Protein AF-A0A3R7AGD6-F1 (afdb_monomer_lite)

pLDDT: mean 76.27, std 18.36, range [34.38, 97.88]

Structure (mmCIF, N/CA/C/O backbone):
data_AF-A0A3R7AGD6-F1
#
_entry.id   AF-A0A3R7AGD6-F1
#
loop_
_atom_site.group_PDB
_atom_site.id
_atom_site.type_symbol
_atom_site.label_atom_id
_atom_site.label_alt_id
_atom_site.label_comp_id
_atom_site.label_asym_id
_atom_site.label_entity_id
_atom_site.label_seq_id
_atom_site.pdbx_PDB_ins_code
_atom_site.Cartn_x
_atom_site.Cartn_y
_atom_site.Cartn_z
_atom_site.occupancy
_atom_site.B_iso_or_equiv
_atom_site.auth_seq_id
_atom_site.auth_comp_id
_atom_site.auth_asym_id
_atom_site.auth_atom_id
_atom_site.pdbx_PDB_model_num
ATOM 1 N N . MET A 1 1 ? -27.631 20.245 -21.322 1.00 39.00 1 MET A N 1
ATOM 2 C CA . MET A 1 1 ? -28.696 21.032 -20.659 1.00 39.00 1 MET A CA 1
ATOM 3 C C . MET A 1 1 ? -28.268 21.293 -19.223 1.00 39.00 1 MET A C 1
ATOM 5 O O . MET A 1 1 ? -28.260 20.367 -18.427 1.00 39.00 1 MET A O 1
ATOM 9 N N . ILE A 1 2 ? -27.830 22.514 -18.915 1.00 34.38 2 ILE A N 1
ATOM 10 C CA . ILE A 1 2 ? -27.344 22.908 -17.585 1.00 34.38 2 ILE A CA 1
ATOM 11 C C . ILE A 1 2 ? -28.522 23.554 -16.848 1.00 34.38 2 ILE A C 1
ATOM 13 O O . ILE A 1 2 ? -29.044 24.573 -17.298 1.00 34.38 2 ILE A O 1
ATOM 17 N N . ARG A 1 3 ? -28.986 22.953 -15.745 1.00 37.25 3 ARG A N 1
ATOM 18 C CA . ARG A 1 3 ? -30.022 23.549 -14.886 1.00 37.25 3 ARG A CA 1
ATOM 19 C C . ARG A 1 3 ? -29.372 24.634 -14.024 1.00 37.25 3 ARG A C 1
ATOM 21 O O . ARG A 1 3 ? -28.765 24.340 -13.000 1.00 37.25 3 ARG A O 1
ATOM 28 N N . ALA A 1 4 ? -29.492 25.889 -14.446 1.00 41.88 4 ALA A N 1
ATOM 29 C CA . ALA A 1 4 ? -29.148 27.039 -13.619 1.00 41.88 4 ALA A CA 1
ATOM 30 C C . ALA A 1 4 ? -30.200 27.198 -12.508 1.00 41.88 4 ALA A C 1
ATOM 32 O O . ALA A 1 4 ? -31.362 27.500 -12.780 1.00 41.88 4 ALA A O 1
ATOM 33 N N . VAL A 1 5 ? -29.808 26.986 -11.251 1.00 48.03 5 VAL A N 1
ATOM 34 C CA . VAL A 1 5 ? -30.658 27.288 -10.091 1.00 48.03 5 VAL A CA 1
ATOM 35 C C . VAL A 1 5 ? -30.519 28.779 -9.786 1.00 48.03 5 VAL A C 1
ATOM 37 O O . VAL A 1 5 ? -29.608 29.207 -9.079 1.00 48.03 5 VAL A O 1
ATOM 40 N N . ALA A 1 6 ? -31.410 29.587 -10.359 1.00 44.53 6 ALA A N 1
ATOM 41 C CA . ALA A 1 6 ? -31.518 31.004 -10.038 1.00 44.53 6 ALA A CA 1
ATOM 42 C C . ALA A 1 6 ? -32.030 31.165 -8.596 1.00 44.53 6 ALA A C 1
ATOM 44 O O . ALA A 1 6 ? -33.186 30.867 -8.2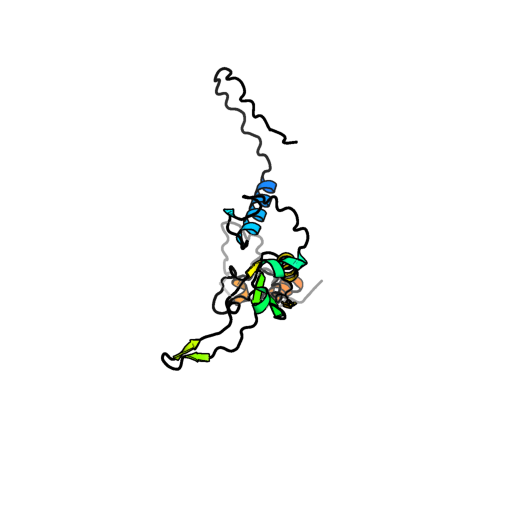99 1.00 44.53 6 ALA A O 1
ATOM 45 N N . ARG A 1 7 ? -31.177 31.641 -7.683 1.00 43.91 7 ARG A N 1
ATOM 46 C CA . ARG A 1 7 ? -31.610 32.064 -6.345 1.00 43.91 7 ARG A CA 1
ATOM 47 C C . ARG A 1 7 ? -32.158 33.486 -6.444 1.00 43.91 7 ARG A C 1
ATOM 49 O O . ARG A 1 7 ? -31.397 34.448 -6.462 1.00 43.91 7 ARG A O 1
ATOM 56 N N . THR A 1 8 ? -33.476 33.633 -6.521 1.00 46.88 8 THR A N 1
ATOM 57 C CA . THR A 1 8 ? -34.129 34.942 -6.395 1.00 46.88 8 THR A CA 1
ATOM 58 C C . THR A 1 8 ? -34.002 35.434 -4.954 1.00 46.88 8 THR A C 1
ATOM 60 O O . THR A 1 8 ? -34.405 34.737 -4.023 1.00 46.88 8 THR A O 1
ATOM 63 N N . ARG A 1 9 ? -33.453 36.636 -4.752 1.00 41.91 9 ARG A N 1
ATOM 64 C CA . ARG A 1 9 ? -33.423 37.298 -3.440 1.00 41.91 9 ARG A CA 1
ATOM 65 C C . ARG A 1 9 ? -34.813 37.905 -3.178 1.00 41.91 9 ARG A C 1
ATOM 67 O O . ARG A 1 9 ? -35.241 38.722 -3.992 1.00 41.91 9 ARG A O 1
ATOM 74 N N . PRO A 1 10 ? -35.542 37.521 -2.115 1.00 46.69 10 PRO A N 1
ATOM 75 C CA . PRO A 1 10 ? -36.883 38.050 -1.885 1.00 46.69 10 PRO A CA 1
ATOM 76 C C . PRO A 1 10 ? -36.830 39.539 -1.508 1.00 46.69 10 PRO A C 1
ATOM 78 O O . PRO A 1 10 ? -35.882 40.001 -0.868 1.00 46.69 10 PRO A O 1
ATOM 81 N N . SER A 1 11 ? -37.847 40.292 -1.940 1.00 45.00 11 SER A N 1
ATOM 82 C CA . SER A 1 11 ? -37.980 41.737 -1.731 1.00 45.00 11 SER A CA 1
ATOM 83 C C . SER A 1 11 ? -38.006 42.086 -0.243 1.00 45.00 11 SER A C 1
ATOM 85 O O . SER A 1 11 ? -38.764 41.489 0.523 1.00 45.00 11 SER A O 1
ATOM 87 N N . THR A 1 12 ? -37.220 43.083 0.162 1.00 44.97 12 THR A N 1
ATOM 88 C CA . THR A 1 12 ? -37.134 43.576 1.542 1.00 44.97 12 THR A CA 1
ATOM 89 C C . THR A 1 12 ? -38.436 44.258 1.971 1.00 44.97 12 THR A C 1
ATOM 91 O O . THR A 1 12 ? -38.599 45.469 1.827 1.00 44.97 12 THR A O 1
ATOM 94 N N . GLY A 1 13 ? -39.370 43.465 2.499 1.00 47.25 13 GLY A N 1
ATOM 95 C CA . GLY A 1 13 ? -40.480 43.937 3.325 1.00 47.25 13 GLY A CA 1
ATOM 96 C C . GLY A 1 13 ? -39.981 44.409 4.695 1.00 47.25 13 GLY A C 1
ATOM 97 O O . GLY A 1 13 ? -38.924 43.983 5.159 1.00 47.25 13 GLY A O 1
ATOM 98 N N . LYS A 1 14 ? -40.725 45.335 5.311 1.00 44.31 14 LYS A N 1
ATOM 99 C CA . LYS A 1 14 ? -40.384 46.050 6.554 1.00 44.31 14 LYS A CA 1
ATOM 100 C C . LYS A 1 14 ? -39.800 45.126 7.632 1.00 44.31 14 LYS A C 1
ATOM 102 O O . LYS A 1 14 ? -40.360 44.078 7.938 1.00 44.31 14 LYS A O 1
ATOM 107 N N . LEU A 1 15 ? -38.695 45.573 8.230 1.00 45.53 15 LEU A N 1
ATOM 108 C CA . LEU A 1 15 ? -37.936 44.887 9.273 1.00 45.53 15 LEU A CA 1
ATOM 109 C C . LEU A 1 15 ? -38.713 44.866 10.605 1.00 45.53 15 LEU A C 1
ATOM 111 O O . LEU A 1 15 ? -38.369 45.562 11.556 1.00 45.53 15 LEU A O 1
ATOM 115 N N . CYS A 1 16 ? -39.769 44.066 10.691 1.00 43.44 16 CYS A N 1
ATOM 116 C CA . CYS A 1 16 ? -40.284 43.604 11.970 1.00 43.44 16 CYS A CA 1
ATOM 117 C C . CYS A 1 16 ? -39.419 42.406 12.366 1.00 43.44 16 CYS A C 1
ATOM 119 O O . CYS A 1 16 ? -39.573 41.322 11.809 1.00 43.44 16 CYS A O 1
ATOM 121 N N . ARG A 1 17 ? -38.481 42.589 13.303 1.00 46.00 17 ARG A N 1
ATOM 122 C CA . ARG A 1 17 ? -37.874 41.456 14.013 1.00 46.00 17 ARG A CA 1
ATOM 123 C C . ARG A 1 17 ? -38.952 40.833 14.902 1.00 46.00 17 ARG A C 1
ATOM 125 O O . ARG A 1 17 ? -38.988 41.082 16.102 1.00 46.00 17 ARG A O 1
ATOM 132 N N . SER A 1 18 ? -39.865 40.069 14.311 1.00 45.69 18 SER A N 1
ATOM 133 C CA . SER A 1 18 ? -40.545 39.023 15.057 1.00 45.69 18 SER A CA 1
ATOM 134 C C . SER A 1 18 ? -39.497 37.952 15.334 1.00 45.69 18 SER A C 1
ATOM 136 O O . SER A 1 18 ? -38.755 37.538 14.441 1.00 45.69 18 SER A O 1
ATOM 138 N N . PHE A 1 19 ? -39.385 37.540 16.592 1.00 44.97 19 PHE A N 1
ATOM 139 C CA . PHE A 1 19 ? -38.727 36.286 16.913 1.00 44.97 19 PHE A CA 1
ATOM 140 C C . PHE A 1 19 ? -39.525 35.200 16.187 1.00 44.97 19 PHE A C 1
ATOM 142 O O . PHE A 1 19 ? -40.622 34.845 16.613 1.00 44.97 19 PHE A O 1
ATOM 149 N N . SER A 1 20 ? -39.036 34.762 15.024 1.00 56.22 20 SER A N 1
ATOM 150 C CA . SER A 1 20 ? -39.533 33.541 14.401 1.00 56.22 20 SER A CA 1
ATOM 151 C C . SER A 1 20 ? -39.386 32.439 15.446 1.00 56.22 20 SER A C 1
ATOM 153 O O . SER A 1 20 ? -38.359 32.385 16.132 1.00 56.22 20 SER A O 1
ATOM 155 N N . ALA A 1 21 ? -40.436 31.637 15.628 1.00 55.69 21 ALA A N 1
ATOM 156 C CA . ALA A 1 21 ? -40.379 30.462 16.485 1.00 55.69 21 ALA A CA 1
ATOM 157 C C . ALA A 1 21 ? -39.093 29.678 16.162 1.00 55.69 21 ALA A C 1
ATOM 159 O O . ALA A 1 21 ? -38.722 29.632 14.984 1.00 55.69 21 ALA A O 1
ATOM 160 N N . PRO A 1 22 ? -38.389 29.114 17.165 1.00 58.25 22 PRO A N 1
ATOM 161 C CA . PRO A 1 22 ? -37.216 28.296 16.885 1.00 58.25 22 PRO A CA 1
ATOM 162 C C . PRO A 1 22 ? -37.611 27.275 15.819 1.00 58.25 22 PRO A C 1
ATOM 164 O O . PRO A 1 22 ? -38.662 26.635 15.950 1.00 58.25 22 PRO A O 1
ATOM 167 N N . ALA A 1 23 ? -36.815 27.197 14.746 1.00 61.81 23 ALA A 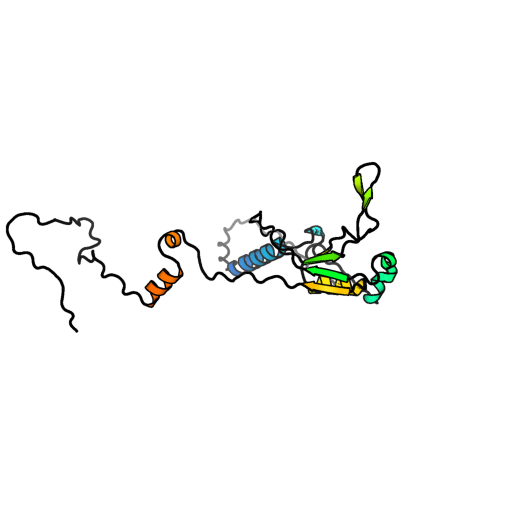N 1
ATOM 168 C CA . ALA A 1 23 ? -36.941 26.124 13.773 1.00 61.81 23 ALA A CA 1
ATOM 169 C C . ALA A 1 23 ? -37.083 24.825 14.573 1.00 61.81 23 ALA A C 1
ATOM 171 O O . ALA A 1 23 ? -36.352 24.621 15.551 1.00 61.81 23 ALA A O 1
ATOM 172 N N . GLN A 1 24 ? -38.119 24.041 14.264 1.00 56.38 24 GLN A N 1
ATOM 173 C CA . GLN A 1 24 ? -38.299 22.748 14.916 1.00 56.38 24 GLN A CA 1
ATOM 174 C C . GLN A 1 24 ? -36.971 21.992 14.784 1.00 56.38 24 GLN A C 1
ATOM 176 O O . GLN A 1 24 ? -36.336 22.131 13.744 1.00 56.38 24 GLN A O 1
ATOM 181 N N . PRO A 1 25 ? -36.507 21.263 15.812 1.00 64.06 25 PRO A N 1
ATOM 182 C CA . PRO A 1 25 ? -35.284 20.488 15.692 1.00 64.06 25 PRO A CA 1
ATOM 183 C C . PRO A 1 25 ? -35.517 19.431 14.613 1.00 64.06 25 PRO A C 1
ATOM 185 O O . PRO A 1 25 ? -36.125 18.396 14.865 1.00 64.06 25 PRO A O 1
ATOM 188 N N . GLU A 1 26 ? -35.114 19.737 13.386 1.00 67.69 26 GLU A N 1
ATOM 189 C CA . GLU A 1 26 ? -35.002 18.751 12.329 1.00 67.69 26 GLU A CA 1
ATOM 190 C C . GLU A 1 26 ? -34.034 17.667 12.834 1.00 67.69 26 GLU A C 1
ATOM 192 O O . GLU A 1 26 ? -32.984 17.977 13.405 1.00 67.69 26 GLU A O 1
ATOM 197 N N . ASP A 1 27 ? -34.410 16.391 12.706 1.00 75.62 27 ASP A N 1
ATOM 198 C CA . ASP A 1 27 ? -33.602 15.252 13.152 1.00 75.62 27 ASP A CA 1
ATOM 199 C C . ASP A 1 27 ? -32.362 15.077 12.245 1.00 75.62 27 ASP A C 1
ATOM 201 O O . ASP A 1 27 ? -32.218 14.100 11.510 1.00 75.62 27 ASP A O 1
ATOM 205 N N . ASP A 1 28 ? -31.413 16.010 12.329 1.00 81.12 28 ASP A N 1
ATOM 206 C CA . ASP A 1 28 ? -30.164 16.059 11.553 1.00 81.12 28 ASP A CA 1
ATOM 207 C C . ASP A 1 28 ? -29.177 14.939 11.926 1.00 81.12 28 ASP A C 1
ATOM 209 O O . ASP A 1 28 ? -28.072 14.848 11.390 1.00 81.12 28 ASP A O 1
ATOM 213 N N . THR A 1 29 ? -29.556 14.052 12.847 1.00 87.06 29 THR A N 1
ATOM 214 C CA . THR A 1 29 ? -28.731 12.929 13.309 1.00 87.06 29 THR A CA 1
ATOM 215 C C . THR A 1 29 ? -28.282 12.028 12.159 1.00 87.06 29 THR A C 1
ATOM 217 O O . THR A 1 29 ? -27.114 11.637 12.123 1.00 87.06 29 THR A O 1
ATOM 220 N N . ALA A 1 30 ? -29.162 11.759 11.191 1.00 88.75 30 ALA A N 1
ATOM 221 C CA . ALA A 1 30 ? -28.842 10.964 10.008 1.00 88.75 30 ALA A CA 1
ATOM 222 C C . ALA A 1 30 ? -27.839 11.682 9.089 1.00 88.75 30 ALA A C 1
ATOM 224 O O . ALA A 1 30 ? -26.866 11.077 8.641 1.00 88.75 30 ALA A O 1
ATOM 225 N N . LEU A 1 31 ? -28.020 12.988 8.868 1.00 89.06 31 LEU A N 1
ATOM 226 C CA . LEU A 1 31 ? -27.089 13.800 8.081 1.00 89.06 31 LEU A CA 1
ATOM 227 C C . LEU A 1 31 ? -25.710 13.870 8.757 1.00 89.06 31 LEU A C 1
ATOM 229 O O . LEU A 1 31 ? -24.680 13.727 8.103 1.00 89.06 31 LEU A O 1
ATOM 233 N N . MET A 1 32 ? -25.678 14.021 10.082 1.00 88.31 32 MET A N 1
ATOM 234 C CA . MET A 1 32 ? -24.440 14.024 10.864 1.00 88.31 32 MET A CA 1
ATOM 235 C C . MET A 1 32 ? -23.715 12.672 10.814 1.00 88.31 32 MET A C 1
ATOM 237 O O . MET A 1 32 ? -22.483 12.641 10.789 1.00 88.31 32 MET A O 1
ATOM 241 N N . GLN A 1 33 ? -24.452 11.557 10.777 1.00 90.31 33 GLN A N 1
ATOM 242 C CA . GLN A 1 33 ? -23.877 10.223 10.575 1.00 90.31 33 GLN A CA 1
ATOM 243 C C . GLN A 1 33 ? -23.264 10.090 9.179 1.00 90.31 33 GLN A C 1
ATOM 245 O O . GLN A 1 33 ? -22.101 9.707 9.078 1.00 90.31 33 GLN A O 1
ATOM 250 N N . GLN A 1 34 ? -23.983 10.513 8.137 1.00 91.38 34 GLN A N 1
ATOM 251 C CA . GLN A 1 34 ? -23.481 10.513 6.760 1.00 91.38 34 GLN A CA 1
ATOM 252 C C . GLN A 1 34 ? -22.203 11.348 6.616 1.00 91.38 34 GLN A C 1
ATOM 254 O O . GLN A 1 34 ? -21.203 10.857 6.099 1.00 91.38 34 GLN A O 1
ATOM 259 N N . ILE A 1 35 ? -22.187 12.578 7.145 1.00 89.75 35 ILE A N 1
ATOM 260 C CA . ILE A 1 35 ? -20.996 13.443 7.121 1.00 89.75 35 ILE A CA 1
ATOM 261 C C . ILE A 1 35 ? -19.826 12.763 7.840 1.00 89.75 35 ILE A C 1
ATOM 263 O O . ILE A 1 35 ? -18.692 12.796 7.362 1.00 89.75 35 ILE A O 1
ATOM 267 N N . LYS A 1 36 ? -20.074 12.124 8.988 1.00 89.56 36 LYS A N 1
ATOM 268 C CA . LYS A 1 36 ? -19.030 11.423 9.743 1.00 89.56 36 LYS A CA 1
ATOM 269 C C . LYS A 1 36 ? -18.459 10.242 8.959 1.00 89.56 36 LYS A C 1
ATOM 271 O O . LYS A 1 36 ? -17.240 10.081 8.932 1.00 89.56 36 LYS A O 1
ATOM 276 N N . GLU A 1 37 ? -19.308 9.432 8.339 1.00 88.69 37 GLU A N 1
ATOM 277 C CA . GLU A 1 37 ? -18.899 8.309 7.490 1.00 88.69 37 GLU A CA 1
ATOM 278 C C . GLU A 1 37 ? -18.075 8.791 6.296 1.00 88.69 37 GLU A C 1
ATOM 280 O O . GLU A 1 37 ? -16.995 8.261 6.031 1.00 88.69 37 GLU A O 1
ATOM 285 N N . GLU A 1 38 ? -18.518 9.862 5.643 1.00 85.75 38 GLU A N 1
ATOM 286 C CA . GLU A 1 38 ? -17.817 10.468 4.518 1.00 85.75 38 GLU A CA 1
ATOM 287 C C . GLU A 1 38 ? -16.443 11.018 4.933 1.00 85.75 38 GLU A C 1
ATOM 289 O O . GLU A 1 38 ? -15.436 10.769 4.271 1.00 85.75 38 GLU A O 1
ATOM 294 N N . MET A 1 39 ? -16.358 11.706 6.077 1.00 84.75 39 MET A N 1
ATOM 295 C CA . MET A 1 39 ? -15.085 12.183 6.628 1.00 84.75 39 MET A CA 1
ATOM 296 C C . MET A 1 39 ? -14.136 11.028 6.981 1.00 84.75 39 MET A C 1
ATOM 298 O O . MET A 1 39 ? -12.925 11.144 6.772 1.00 84.75 39 MET A O 1
ATOM 302 N N . VAL A 1 40 ? -14.659 9.914 7.504 1.00 83.94 40 VAL A N 1
ATOM 303 C CA . VAL A 1 40 ? -13.868 8.707 7.797 1.00 83.94 40 VAL A CA 1
ATOM 304 C C . 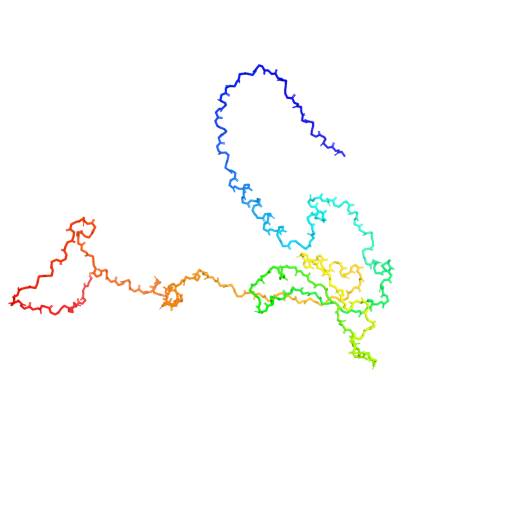VAL A 1 40 ? -13.359 8.064 6.507 1.00 83.94 40 VAL A C 1
ATOM 306 O O . VAL A 1 40 ? -12.182 7.707 6.444 1.00 83.94 40 VAL A O 1
ATOM 309 N N . ALA A 1 41 ? -14.190 7.981 5.468 1.00 81.00 41 ALA A N 1
ATOM 310 C CA . ALA A 1 41 ? -13.784 7.480 4.158 1.00 81.00 41 ALA A CA 1
ATOM 311 C C . ALA A 1 41 ? -12.697 8.368 3.524 1.00 81.00 41 ALA A C 1
ATOM 313 O O . ALA A 1 41 ? -11.675 7.864 3.053 1.00 81.00 41 ALA A O 1
ATOM 314 N N . ARG A 1 42 ? -12.856 9.698 3.594 1.00 80.69 42 ARG A N 1
ATOM 315 C CA . ARG A 1 42 ? -11.890 10.669 3.054 1.00 80.69 42 ARG A CA 1
ATOM 316 C C . ARG A 1 42 ? -10.544 10.661 3.783 1.00 80.69 42 ARG A C 1
ATOM 318 O O . ARG A 1 42 ? -9.523 10.937 3.158 1.00 80.69 42 ARG A O 1
ATOM 325 N N . ARG A 1 43 ? -10.502 10.314 5.076 1.00 82.81 43 ARG A N 1
ATOM 326 C CA . ARG A 1 43 ? -9.264 10.300 5.886 1.00 82.81 43 ARG A CA 1
ATOM 327 C C . ARG A 1 43 ? -8.162 9.413 5.297 1.00 82.81 43 ARG A C 1
ATOM 329 O O . ARG A 1 43 ? -6.988 9.709 5.503 1.00 82.81 43 ARG A O 1
ATOM 336 N N . HIS A 1 44 ? -8.530 8.332 4.613 1.00 81.62 44 HIS A N 1
ATOM 337 C CA . HIS A 1 44 ? -7.591 7.336 4.091 1.00 81.62 44 HIS A CA 1
ATOM 338 C C . HIS A 1 44 ? -7.399 7.410 2.572 1.00 81.62 44 HIS A C 1
ATOM 340 O O . HIS A 1 44 ? -6.827 6.492 1.988 1.00 81.62 44 HIS A O 1
ATOM 346 N N . ASN A 1 45 ? -7.858 8.492 1.939 1.00 88.81 45 ASN A N 1
ATOM 347 C CA . ASN A 1 45 ? -7.650 8.711 0.517 1.00 88.81 45 ASN A CA 1
ATOM 348 C C . ASN A 1 45 ? -6.170 9.010 0.226 1.00 88.81 45 ASN A C 1
ATOM 350 O O . ASN A 1 45 ? -5.546 9.843 0.883 1.00 88.81 45 ASN A O 1
ATOM 354 N N . VAL A 1 46 ? -5.619 8.331 -0.778 1.00 90.50 46 VAL A N 1
ATOM 355 C CA . VAL A 1 46 ? -4.256 8.548 -1.275 1.00 90.50 46 VAL A CA 1
ATOM 356 C C . VAL A 1 46 ? -4.107 9.912 -1.951 1.00 90.50 46 VAL A C 1
ATOM 358 O O . VAL A 1 46 ? -3.038 10.521 -1.877 1.00 90.50 46 VAL A O 1
ATOM 361 N N . LEU A 1 47 ? -5.151 10.383 -2.636 1.00 87.44 47 LEU A N 1
ATOM 362 C CA . LEU A 1 47 ? -5.105 11.635 -3.384 1.00 87.44 47 LEU A CA 1
ATOM 363 C C . LEU A 1 47 ? -5.228 12.841 -2.443 1.00 87.44 47 LEU A C 1
ATOM 365 O O . LEU A 1 47 ? -6.013 12.806 -1.491 1.00 87.44 47 LEU A O 1
ATOM 369 N N . PRO A 1 48 ? -4.493 13.938 -2.707 1.00 87.12 48 PRO A N 1
ATOM 370 C CA . PRO A 1 48 ? -4.680 15.166 -1.954 1.00 87.12 48 PRO A CA 1
ATOM 371 C C . PRO A 1 48 ? -6.078 15.759 -2.226 1.00 87.12 48 PRO A C 1
ATOM 373 O O . PRO A 1 48 ? -6.650 15.533 -3.297 1.00 87.12 48 PRO A O 1
ATOM 376 N N . PRO A 1 49 ? -6.625 16.584 -1.311 1.00 83.12 49 PRO A N 1
ATOM 377 C CA . PRO A 1 49 ? -8.012 17.055 -1.393 1.00 83.12 49 PRO A CA 1
ATOM 378 C C . PRO A 1 49 ? -8.387 17.714 -2.728 1.00 83.12 49 PRO A C 1
ATOM 380 O O . PRO A 1 49 ? -9.465 17.475 -3.257 1.00 83.12 49 PRO A O 1
ATOM 383 N N . HIS A 1 50 ? -7.477 18.501 -3.306 1.00 85.50 50 HIS A N 1
ATOM 384 C CA . HIS A 1 50 ? -7.697 19.219 -4.567 1.00 85.50 50 HIS A CA 1
ATOM 385 C C . HIS A 1 50 ? -7.688 18.323 -5.819 1.00 85.50 50 HIS A C 1
ATOM 387 O O . HIS A 1 50 ? -8.152 18.754 -6.868 1.00 85.50 50 HIS A O 1
ATOM 393 N N . ALA A 1 51 ? -7.147 17.105 -5.730 1.00 84.50 51 ALA A N 1
ATOM 394 C CA . ALA A 1 51 ? -7.108 16.134 -6.826 1.00 84.50 51 ALA A CA 1
ATOM 395 C C . ALA A 1 51 ? -8.185 15.045 -6.683 1.00 84.50 51 ALA A C 1
ATOM 397 O O . ALA A 1 51 ? -8.168 14.065 -7.419 1.00 84.50 51 ALA A O 1
ATOM 398 N N . THR A 1 52 ? -9.082 15.181 -5.704 1.00 82.31 52 THR A N 1
ATOM 399 C CA . THR A 1 52 ? -10.173 14.226 -5.486 1.00 82.31 52 THR A CA 1
ATOM 400 C C . THR A 1 52 ? -11.317 14.547 -6.446 1.00 82.31 52 THR A C 1
ATOM 402 O O . THR A 1 52 ? -11.612 15.726 -6.654 1.00 82.31 52 THR A O 1
ATOM 405 N N . ASP A 1 53 ? -11.996 13.525 -6.973 1.00 80.50 53 ASP A N 1
ATOM 406 C CA . ASP A 1 53 ? -13.130 13.700 -7.897 1.00 80.50 53 ASP A CA 1
ATOM 407 C C . ASP A 1 53 ? -14.253 14.580 -7.319 1.00 80.50 53 ASP A C 1
ATOM 409 O O . ASP A 1 53 ? -14.915 15.296 -8.064 1.00 80.50 53 ASP A O 1
ATOM 413 N N . ASP A 1 54 ? -14.432 14.612 -5.994 1.00 79.19 54 ASP A N 1
ATOM 414 C CA . ASP A 1 54 ? -15.428 15.470 -5.335 1.00 79.19 54 ASP A CA 1
ATOM 415 C C . ASP A 1 54 ? -15.175 16.969 -5.563 1.00 79.19 54 ASP A C 1
ATOM 417 O O . ASP A 1 54 ? -16.108 17.768 -5.647 1.00 79.19 54 ASP A O 1
ATOM 421 N N . GLN A 1 55 ? -13.900 17.369 -5.586 1.00 80.19 55 GLN A N 1
ATOM 422 C CA . GLN A 1 55 ? -13.483 18.771 -5.703 1.00 80.19 55 GLN A CA 1
ATOM 423 C C . GLN A 1 55 ? -13.161 19.148 -7.146 1.00 80.19 55 GLN A C 1
ATOM 425 O O . GLN A 1 55 ? -13.371 20.292 -7.547 1.00 80.19 55 GLN A O 1
ATOM 430 N N . ASN A 1 56 ? -12.657 18.191 -7.920 1.00 81.25 56 ASN A N 1
ATOM 431 C CA . ASN A 1 56 ? -12.346 18.364 -9.325 1.00 81.25 56 ASN A CA 1
ATOM 432 C C . ASN A 1 56 ? -12.919 17.182 -10.117 1.00 81.25 56 ASN A C 1
ATOM 434 O O . ASN A 1 56 ? -12.166 16.262 -10.444 1.00 81.25 56 ASN A O 1
ATOM 438 N N . PRO A 1 57 ? -14.237 17.181 -10.399 1.00 76.31 57 PRO A N 1
ATOM 439 C CA . PRO A 1 57 ? -14.863 16.111 -11.158 1.00 76.31 57 PRO A CA 1
ATOM 440 C C . PRO A 1 57 ? -14.254 16.097 -12.553 1.00 76.31 57 PRO A C 1
ATOM 442 O O . PRO A 1 57 ? -14.492 16.982 -13.380 1.00 76.31 57 PRO A O 1
ATOM 445 N N . SER A 1 58 ? -13.406 15.106 -12.790 1.00 68.31 58 SER A N 1
ATOM 446 C CA . SER A 1 58 ? -12.687 14.989 -14.039 1.00 68.31 58 SER A CA 1
ATOM 447 C C . SER A 1 58 ? -13.638 14.434 -15.105 1.00 68.31 58 SER A C 1
ATOM 449 O O . SER A 1 58 ? -14.146 13.319 -15.005 1.00 68.31 58 SER A O 1
ATOM 451 N N . PHE A 1 59 ? -13.920 15.223 -16.146 1.00 62.41 59 PHE A N 1
ATOM 452 C CA . PHE A 1 59 ? -14.623 14.740 -17.339 1.00 62.41 59 PHE A CA 1
ATOM 453 C C . PHE A 1 59 ? -13.636 13.948 -18.201 1.00 62.41 59 PHE A C 1
ATOM 455 O O . PHE A 1 59 ? -13.253 14.377 -19.287 1.00 62.41 59 PHE A O 1
ATOM 462 N N . VAL A 1 60 ? -13.134 12.833 -17.672 1.00 66.56 60 VAL A N 1
ATOM 463 C CA . VAL A 1 60 ? -12.250 11.951 -18.431 1.00 66.56 60 VAL A CA 1
ATOM 464 C C . VAL A 1 60 ? -13.138 11.106 -19.323 1.00 66.56 60 VAL A C 1
ATOM 466 O O . VAL A 1 60 ? -13.814 10.189 -18.859 1.00 66.56 60 VAL A O 1
ATOM 469 N N . GLU A 1 61 ? -13.162 11.434 -20.611 1.00 70.44 61 GLU A N 1
ATOM 470 C CA . GLU A 1 61 ? -13.683 10.498 -21.599 1.00 70.44 61 GLU A CA 1
ATOM 471 C C . GLU A 1 61 ? -12.888 9.189 -21.483 1.00 70.44 61 GLU A C 1
ATOM 473 O O . GLU A 1 61 ? -11.657 9.230 -21.346 1.00 70.44 61 GLU A O 1
ATOM 478 N N . PRO A 1 62 ? -13.559 8.023 -21.479 1.00 71.06 62 PRO A N 1
ATOM 479 C CA . PRO A 1 62 ? -12.862 6.753 -21.390 1.00 71.06 62 PRO A CA 1
ATOM 480 C C . PRO A 1 62 ? -11.859 6.667 -22.540 1.00 71.06 62 PRO A C 1
ATOM 482 O O . PRO A 1 62 ? -12.204 6.908 -23.697 1.00 71.06 62 PRO A O 1
ATOM 485 N N . MET A 1 63 ? -10.602 6.360 -22.214 1.00 69.88 63 MET A N 1
ATOM 486 C CA . MET A 1 63 ? -9.558 6.212 -23.225 1.00 69.88 63 MET A CA 1
ATOM 487 C C . MET A 1 63 ? -10.005 5.177 -24.260 1.00 69.88 63 MET A C 1
ATOM 489 O O . MET A 1 63 ? -10.412 4.081 -23.885 1.00 69.88 63 MET A O 1
ATOM 493 N N . LEU A 1 64 ? -9.916 5.530 -25.545 1.00 76.50 64 LEU A N 1
ATOM 494 C CA . LEU A 1 64 ? -10.442 4.708 -26.638 1.00 76.50 64 LEU A CA 1
ATOM 495 C C . LEU A 1 64 ? -9.760 3.328 -26.721 1.00 76.50 64 LEU A C 1
ATOM 497 O O . LEU A 1 64 ? -10.427 2.342 -27.006 1.00 76.50 64 LEU A O 1
ATOM 501 N N . HIS A 1 65 ? -8.456 3.270 -26.420 1.00 79.88 65 HIS A N 1
ATOM 502 C CA . HIS A 1 65 ? -7.641 2.048 -26.414 1.00 79.88 65 HIS A CA 1
ATOM 503 C C . HIS A 1 65 ? -6.791 1.991 -25.131 1.00 79.88 65 HIS A C 1
ATOM 505 O O . HIS A 1 65 ? -5.643 2.446 -25.112 1.00 79.88 65 HIS A O 1
ATOM 511 N N . PRO A 1 66 ? -7.362 1.516 -24.011 1.00 76.06 66 PRO A N 1
ATOM 512 C CA . PRO A 1 66 ? -6.689 1.526 -22.716 1.00 76.06 66 PRO A CA 1
ATOM 513 C C . PRO A 1 66 ? -5.449 0.618 -22.678 1.00 76.06 66 PRO A C 1
ATOM 515 O O . PRO A 1 66 ? -4.478 0.956 -22.003 1.00 76.06 66 PRO A O 1
ATOM 518 N N . GLU A 1 67 ? -5.453 -0.493 -23.413 1.00 74.75 67 GLU A N 1
ATOM 519 C CA . GLU A 1 67 ? -4.353 -1.463 -23.510 1.00 74.75 67 GLU A CA 1
ATOM 520 C C . GLU A 1 67 ? -3.104 -0.953 -24.250 1.00 74.75 67 GLU A C 1
ATOM 522 O O . GLU A 1 67 ? -2.022 -1.526 -24.109 1.00 74.75 67 GLU A O 1
ATOM 527 N N . GLU A 1 68 ? -3.213 0.141 -25.006 1.00 78.31 68 GLU A N 1
ATOM 528 C CA . GLU A 1 68 ? -2.106 0.701 -25.792 1.00 78.31 68 GLU A CA 1
ATOM 529 C C . GLU A 1 68 ? -1.330 1.795 -25.045 1.00 78.31 68 GLU A C 1
ATOM 531 O O . GLU A 1 68 ? -0.352 2.343 -25.563 1.00 78.31 68 GLU A O 1
ATOM 536 N N . CYS A 1 69 ? -1.711 2.105 -23.800 1.00 81.94 69 CYS A N 1
ATOM 537 C CA . CYS A 1 69 ? -1.093 3.179 -23.020 1.00 81.94 69 CYS A CA 1
ATOM 538 C C . CYS A 1 69 ? 0.423 2.966 -22.830 1.00 81.94 69 CYS A C 1
ATOM 540 O O . CYS A 1 69 ? 1.198 3.928 -22.799 1.00 81.94 69 CYS A O 1
ATOM 542 N N . ALA A 1 70 ? 0.857 1.703 -22.794 1.00 80.06 70 ALA A N 1
ATOM 543 C CA . ALA A 1 70 ? 2.263 1.320 -22.741 1.00 80.06 70 ALA A CA 1
ATOM 544 C C . ALA A 1 70 ? 3.084 1.870 -23.924 1.00 80.06 70 ALA A C 1
ATOM 546 O O . ALA A 1 70 ? 4.226 2.290 -23.726 1.00 80.06 70 ALA A O 1
ATOM 547 N N . LEU A 1 71 ? 2.506 1.909 -25.132 1.00 81.94 71 LEU A N 1
ATOM 548 C CA . LEU A 1 71 ? 3.173 2.385 -26.350 1.00 81.94 71 LEU A CA 1
ATOM 549 C C . LEU A 1 71 ? 3.383 3.900 -26.316 1.00 81.94 71 LEU A C 1
ATOM 551 O O . LEU A 1 71 ? 4.442 4.390 -26.702 1.00 81.94 71 LEU A O 1
ATOM 555 N N . VAL A 1 72 ? 2.392 4.632 -25.804 1.00 84.75 72 VAL A N 1
ATOM 556 C CA . VAL A 1 72 ? 2.417 6.100 -25.722 1.00 84.75 72 VAL A CA 1
ATOM 557 C C . VAL A 1 72 ? 3.344 6.586 -24.606 1.00 84.75 72 VAL A C 1
ATOM 559 O O . VAL A 1 72 ? 3.991 7.620 -24.746 1.00 84.75 72 VAL A O 1
ATOM 562 N N . SER A 1 73 ? 3.443 5.839 -23.502 1.00 82.06 73 SER A N 1
ATOM 563 C CA . SER A 1 73 ? 4.210 6.255 -22.319 1.00 82.06 73 SER A CA 1
ATOM 564 C C . SER A 1 73 ? 5.727 6.361 -22.533 1.00 82.06 73 SER A C 1
ATOM 566 O O . SER A 1 73 ? 6.405 7.001 -21.734 1.00 82.06 73 SER A O 1
ATOM 568 N N . GLY A 1 74 ? 6.288 5.713 -23.561 1.00 83.00 74 GLY A N 1
ATOM 569 C CA . GLY A 1 74 ? 7.734 5.696 -23.828 1.00 83.00 74 GLY A CA 1
ATOM 570 C C . GLY A 1 74 ? 8.581 4.910 -22.812 1.00 83.00 74 GLY A C 1
ATOM 571 O O . GLY A 1 74 ? 9.775 4.723 -23.028 1.00 83.00 74 GLY A O 1
ATOM 572 N N . VAL A 1 75 ? 7.985 4.392 -21.731 1.00 81.88 75 VAL A N 1
ATOM 573 C CA . VAL A 1 75 ? 8.674 3.602 -20.685 1.00 81.88 75 VAL A CA 1
ATOM 574 C C . VAL A 1 75 ? 8.725 2.107 -21.037 1.00 81.88 75 VAL A C 1
ATOM 576 O O . VAL A 1 75 ? 9.392 1.320 -20.366 1.00 81.88 75 VAL A O 1
ATOM 579 N N . GLY A 1 76 ? 8.054 1.703 -22.121 1.00 73.19 76 GLY A N 1
ATOM 580 C CA . GLY A 1 76 ? 7.824 0.306 -22.491 1.00 73.19 76 GLY A CA 1
ATOM 581 C C . GLY A 1 76 ? 9.071 -0.585 -22.491 1.00 73.19 76 GLY A C 1
ATOM 582 O O . GLY A 1 76 ? 8.976 -1.727 -22.056 1.00 73.19 76 GLY A O 1
ATOM 583 N N . GLU A 1 77 ? 10.246 -0.089 -22.889 1.00 80.69 77 GLU A N 1
ATOM 584 C CA . GLU A 1 77 ? 11.493 -0.875 -22.869 1.00 80.69 77 GLU A CA 1
ATOM 585 C C . GLU A 1 77 ? 11.872 -1.353 -21.457 1.00 80.69 77 GLU A C 1
ATOM 587 O O . GLU A 1 77 ? 12.257 -2.506 -21.258 1.00 80.69 77 GLU A O 1
ATOM 592 N N . TRP A 1 78 ? 11.706 -0.492 -20.454 1.00 82.94 78 TRP A N 1
ATOM 593 C CA . TRP A 1 78 ? 12.087 -0.793 -19.076 1.00 82.94 78 TRP A CA 1
ATOM 594 C C . TRP A 1 78 ? 11.061 -1.660 -18.360 1.00 82.94 78 TRP A C 1
ATOM 596 O O . TRP A 1 78 ? 11.431 -2.369 -17.420 1.00 82.94 78 TRP A O 1
ATOM 606 N N . THR A 1 79 ? 9.800 -1.621 -18.793 1.00 82.31 79 THR A N 1
ATOM 607 C CA . THR A 1 79 ? 8.682 -2.254 -18.085 1.00 82.31 79 THR A CA 1
ATOM 608 C C . THR A 1 79 ? 8.135 -3.512 -18.759 1.00 82.31 79 THR A C 1
ATOM 610 O O . THR A 1 79 ? 7.510 -4.336 -18.089 1.00 82.31 79 THR A O 1
ATOM 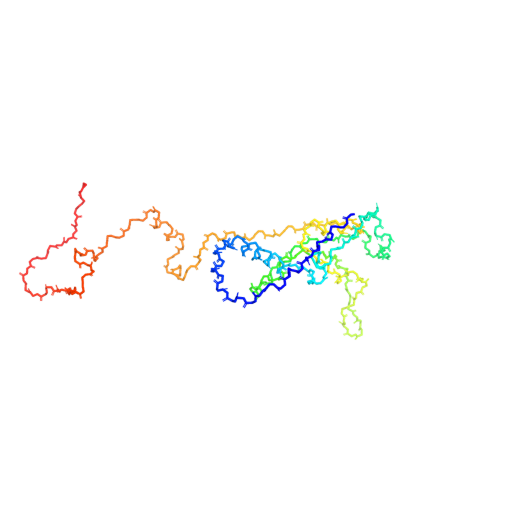613 N N . LYS A 1 80 ? 8.398 -3.719 -20.055 1.00 80.12 80 LYS A N 1
ATOM 614 C CA . LYS A 1 80 ? 7.921 -4.890 -20.803 1.00 80.12 80 LYS A CA 1
ATOM 615 C C . LYS A 1 80 ? 8.423 -6.195 -20.176 1.00 80.12 80 LYS A C 1
ATOM 617 O O . LYS A 1 80 ? 9.615 -6.378 -19.948 1.00 80.12 80 LYS A O 1
ATOM 622 N N . GLY A 1 81 ? 7.492 -7.109 -19.897 1.00 78.12 81 GLY A N 1
ATOM 623 C CA . GLY A 1 81 ? 7.784 -8.428 -19.325 1.00 78.12 81 GLY A CA 1
ATOM 624 C C . GLY A 1 81 ? 8.136 -8.427 -17.834 1.00 78.12 81 GLY A C 1
ATOM 625 O O . GLY A 1 81 ? 8.432 -9.489 -17.286 1.00 78.12 81 GLY A O 1
ATOM 626 N N . ARG A 1 82 ? 8.097 -7.273 -17.153 1.00 84.00 82 ARG A N 1
ATOM 627 C CA . ARG A 1 82 ? 8.275 -7.237 -15.701 1.00 84.00 82 ARG A CA 1
ATOM 628 C C . ARG A 1 82 ? 6.992 -7.620 -14.981 1.00 84.00 82 ARG A C 1
ATOM 630 O O . ARG A 1 82 ? 5.889 -7.231 -15.367 1.00 84.00 82 ARG A O 1
ATOM 637 N N . LYS A 1 83 ? 7.179 -8.352 -13.887 1.00 90.25 83 LYS A N 1
ATOM 638 C CA . LYS A 1 83 ? 6.133 -8.627 -12.913 1.00 90.25 83 LYS A CA 1
ATOM 639 C C . LYS A 1 83 ? 6.067 -7.505 -11.890 1.00 90.25 83 LYS A C 1
ATOM 641 O O . LYS A 1 83 ? 7.094 -7.005 -11.423 1.00 90.25 83 LYS A O 1
ATOM 646 N N . VAL A 1 84 ? 4.844 -7.132 -11.565 1.00 93.94 84 VAL A N 1
ATOM 647 C CA . VAL A 1 84 ? 4.490 -6.137 -10.569 1.00 93.94 84 VAL A CA 1
ATOM 648 C C . VAL A 1 84 ? 3.809 -6.840 -9.413 1.00 93.94 84 VAL A C 1
ATOM 650 O O . VAL A 1 84 ? 2.932 -7.674 -9.619 1.00 93.94 84 VAL A O 1
ATOM 653 N N . ILE A 1 85 ? 4.193 -6.465 -8.201 1.00 95.31 85 ILE A N 1
ATOM 654 C CA . ILE A 1 85 ? 3.577 -6.942 -6.972 1.00 95.31 85 ILE A CA 1
ATOM 655 C C . ILE A 1 85 ? 2.550 -5.899 -6.542 1.00 95.31 85 ILE A C 1
ATOM 657 O O . ILE A 1 85 ? 2.901 -4.741 -6.302 1.00 95.31 85 ILE A O 1
ATOM 661 N N . LEU A 1 86 ? 1.290 -6.317 -6.443 1.00 96.62 86 LEU A N 1
ATOM 662 C CA . LEU A 1 86 ? 0.203 -5.535 -5.869 1.00 96.62 86 LEU A CA 1
ATOM 663 C C . LEU A 1 86 ? -0.098 -6.062 -4.469 1.00 96.62 86 LEU A C 1
ATOM 665 O O . LEU A 1 86 ? -0.498 -7.215 -4.314 1.00 96.62 86 LEU A O 1
ATOM 669 N N . TYR A 1 87 ? 0.067 -5.218 -3.455 1.00 96.12 87 TYR A N 1
ATOM 670 C CA . TYR A 1 87 ? -0.187 -5.606 -2.071 1.00 96.12 87 TYR A CA 1
ATOM 671 C C . TYR A 1 87 ? -0.622 -4.418 -1.217 1.00 96.12 87 TYR A C 1
ATOM 673 O O . TYR A 1 87 ? -0.432 -3.254 -1.573 1.00 96.12 87 TYR A O 1
ATOM 681 N N . LYS A 1 88 ? -1.200 -4.720 -0.056 1.00 94.56 88 LYS A N 1
ATOM 682 C CA . LYS A 1 88 ? -1.472 -3.734 0.988 1.00 94.56 88 LYS A CA 1
ATOM 683 C C . LYS A 1 88 ? -0.308 -3.747 1.987 1.00 94.56 88 LYS A C 1
ATOM 685 O O . LYS A 1 88 ? -0.009 -4.813 2.531 1.00 94.56 88 LYS A O 1
ATOM 690 N N . PRO A 1 89 ? 0.385 -2.621 2.224 1.00 93.94 89 PRO A N 1
ATOM 691 C CA . PRO A 1 89 ? 1.544 -2.599 3.097 1.00 93.94 89 PRO A CA 1
ATOM 692 C C . PRO A 1 89 ? 1.143 -2.962 4.525 1.00 93.94 89 PRO A C 1
ATOM 694 O O . PRO A 1 89 ? 0.176 -2.446 5.090 1.00 93.94 89 PRO A O 1
ATOM 697 N N . THR A 1 90 ? 1.910 -3.870 5.120 1.00 92.56 90 THR A N 1
ATOM 698 C CA . THR A 1 90 ? 1.715 -4.284 6.507 1.00 92.56 90 THR A CA 1
ATOM 699 C C . THR A 1 90 ? 2.130 -3.172 7.462 1.00 92.56 90 THR A C 1
ATOM 701 O O . THR A 1 90 ? 3.041 -2.392 7.175 1.00 92.56 90 THR A O 1
ATOM 704 N N . ARG A 1 91 ? 1.521 -3.135 8.651 1.00 91.62 91 ARG A N 1
ATOM 705 C CA . ARG A 1 91 ? 1.943 -2.217 9.715 1.00 91.62 91 ARG A CA 1
ATOM 706 C C . ARG A 1 91 ? 3.408 -2.471 10.080 1.00 91.62 91 ARG A C 1
ATOM 708 O O . ARG A 1 91 ? 3.796 -3.613 10.319 1.00 91.62 91 ARG A O 1
ATOM 715 N N . ASN A 1 92 ? 4.200 -1.405 10.188 1.00 93.25 92 ASN A N 1
ATOM 716 C CA . ASN A 1 92 ? 5.529 -1.495 10.786 1.00 93.25 92 ASN A CA 1
ATOM 717 C C . ASN A 1 92 ? 5.388 -1.957 12.243 1.00 93.25 92 ASN A C 1
ATOM 719 O O . ASN A 1 92 ? 4.807 -1.242 13.052 1.00 93.25 92 ASN A O 1
ATOM 723 N N . GLN A 1 93 ? 5.929 -3.126 12.584 1.00 91.88 93 GLN A N 1
ATOM 724 C CA . GLN A 1 93 ? 5.754 -3.723 13.912 1.00 91.88 93 GLN A CA 1
ATOM 725 C C . GLN A 1 93 ? 6.323 -2.863 15.048 1.00 91.88 93 GLN A C 1
ATOM 727 O O . GLN A 1 93 ? 5.795 -2.894 16.156 1.00 91.88 93 GLN A O 1
ATOM 732 N N . MET A 1 94 ? 7.340 -2.042 14.767 1.00 95.88 94 MET A N 1
ATOM 733 C CA . MET A 1 94 ? 7.918 -1.118 15.749 1.00 95.88 94 MET A CA 1
ATOM 734 C C . MET A 1 94 ? 6.985 0.052 16.099 1.00 95.88 94 MET A C 1
ATOM 736 O O . MET A 1 94 ? 7.194 0.722 17.106 1.00 95.88 94 MET A O 1
ATOM 740 N N . GLN A 1 95 ? 5.970 0.327 15.275 1.00 93.81 95 GLN A N 1
ATOM 741 C CA . GLN A 1 95 ? 5.038 1.437 15.462 1.00 93.81 95 GLN A CA 1
ATOM 742 C C . GLN A 1 95 ? 3.606 0.926 15.624 1.00 93.81 95 GLN A C 1
ATOM 744 O O . GLN A 1 95 ? 3.148 0.041 14.906 1.00 93.81 95 GLN A O 1
ATOM 749 N N . SER A 1 96 ? 2.843 1.515 16.541 1.00 91.25 96 SER A N 1
ATOM 750 C CA . SER A 1 96 ? 1.427 1.168 16.731 1.00 91.25 96 SER A CA 1
ATOM 751 C C . SER A 1 96 ? 0.498 1.802 15.686 1.00 91.25 96 SER A C 1
ATOM 753 O O . SER A 1 96 ? -0.612 1.315 15.476 1.00 91.25 96 SER A O 1
ATOM 755 N N . THR A 1 97 ? 0.940 2.859 15.000 1.00 91.31 97 THR A N 1
ATOM 756 C CA . THR A 1 97 ? 0.127 3.618 14.039 1.00 91.31 97 THR A CA 1
ATOM 757 C C . THR A 1 97 ? -0.237 2.802 12.795 1.00 91.31 97 THR A C 1
ATOM 759 O O . THR A 1 97 ? 0.610 2.141 12.197 1.00 91.31 97 THR A O 1
ATOM 762 N N . ARG A 1 98 ? -1.501 2.911 12.359 1.00 88.00 98 ARG A N 1
ATOM 763 C CA . ARG A 1 98 ? -2.059 2.226 11.172 1.00 88.00 98 ARG A CA 1
ATOM 764 C C . ARG A 1 98 ? -2.269 3.130 9.952 1.00 88.00 98 ARG A C 1
ATOM 766 O O . ARG A 1 98 ? -2.707 2.670 8.913 1.00 88.00 98 ARG A O 1
ATOM 773 N N . ALA A 1 99 ? -1.918 4.412 10.032 1.00 87.38 99 ALA A N 1
ATOM 774 C CA . ALA A 1 99 ? -2.202 5.377 8.965 1.00 87.38 99 ALA A CA 1
ATOM 775 C C . ALA A 1 99 ? -1.660 4.962 7.580 1.00 87.38 99 ALA A C 1
ATOM 777 O O . ALA A 1 99 ? -2.310 5.212 6.571 1.00 87.38 99 ALA A O 1
ATOM 778 N N . PHE A 1 100 ? -0.509 4.285 7.535 1.00 87.69 100 PHE A N 1
ATOM 779 C CA . PHE A 1 100 ? 0.160 3.879 6.296 1.00 87.69 100 PHE A CA 1
ATOM 780 C C . PHE A 1 100 ? -0.213 2.478 5.795 1.00 87.69 100 PHE A C 1
ATOM 782 O O . PHE A 1 100 ? 0.480 1.964 4.926 1.00 87.69 100 PHE A O 1
ATOM 789 N N . THR A 1 101 ? -1.260 1.842 6.326 1.00 90.69 101 THR A N 1
ATOM 790 C CA . THR A 1 101 ? -1.657 0.490 5.897 1.00 90.69 101 THR A CA 1
ATOM 791 C C . THR A 1 101 ? -2.904 0.467 5.027 1.00 90.69 101 THR A C 1
ATOM 793 O O . THR A 1 101 ? -3.267 -0.596 4.548 1.00 90.69 101 THR A O 1
ATOM 796 N N . HIS A 1 102 ? -3.607 1.587 4.836 1.00 90.50 102 HIS A N 1
ATOM 797 C CA . HIS A 1 102 ? -4.948 1.579 4.239 1.00 90.50 102 HIS A CA 1
ATOM 798 C C . HIS A 1 102 ? -4.967 1.554 2.705 1.00 90.50 102 HIS A C 1
ATOM 800 O O . HIS A 1 102 ? -5.950 1.078 2.138 1.00 90.50 102 HIS A O 1
ATOM 806 N N . HIS A 1 103 ? -3.901 2.011 2.051 1.00 93.62 103 HIS A N 1
ATOM 807 C CA . HIS A 1 103 ? -3.784 2.089 0.596 1.00 93.62 103 HIS A CA 1
ATOM 808 C C . HIS A 1 103 ? -3.180 0.820 -0.015 1.00 93.62 103 HIS A C 1
ATOM 810 O O . HIS A 1 103 ? -2.490 0.061 0.654 1.00 93.62 103 HIS A O 1
ATOM 816 N N . TRP A 1 104 ? -3.418 0.602 -1.301 1.00 95.56 104 TRP A N 1
ATOM 817 C CA . TRP A 1 104 ? -2.763 -0.433 -2.097 1.00 95.56 104 TRP A CA 1
ATOM 818 C C . TRP A 1 104 ? -1.492 0.122 -2.730 1.00 95.56 104 TRP A C 1
ATOM 820 O O . TRP A 1 104 ? -1.488 1.259 -3.197 1.00 95.56 104 TRP A O 1
ATOM 830 N N . GLU A 1 105 ? -0.423 -0.667 -2.760 1.00 95.81 105 GLU A N 1
ATOM 831 C CA . GLU A 1 105 ? 0.833 -0.312 -3.417 1.00 95.81 105 GLU A CA 1
ATOM 832 C C . GLU A 1 105 ? 1.143 -1.273 -4.562 1.00 95.81 105 GLU A C 1
ATOM 834 O O . GLU A 1 105 ? 1.053 -2.493 -4.423 1.00 95.81 105 GLU A O 1
ATOM 839 N N . ILE A 1 106 ? 1.556 -0.691 -5.683 1.00 96.00 106 ILE A N 1
ATOM 840 C CA . ILE A 1 106 ? 2.204 -1.375 -6.795 1.00 96.00 106 ILE A CA 1
ATOM 841 C C . ILE A 1 106 ? 3.710 -1.154 -6.674 1.00 96.00 106 ILE A C 1
ATOM 843 O O . ILE A 1 106 ? 4.161 -0.006 -6.595 1.00 96.00 106 ILE A O 1
ATOM 847 N N . ARG A 1 107 ? 4.480 -2.247 -6.699 1.00 94.94 107 ARG A N 1
ATOM 848 C CA . ARG A 1 107 ? 5.948 -2.221 -6.733 1.00 94.94 107 ARG A CA 1
ATOM 849 C C . ARG A 1 107 ? 6.517 -3.145 -7.797 1.00 94.94 107 ARG A C 1
ATOM 851 O O . ARG A 1 107 ? 5.980 -4.221 -8.059 1.00 94.94 107 ARG A O 1
ATOM 858 N N . PHE A 1 108 ? 7.644 -2.737 -8.369 1.00 92.94 108 PHE A N 1
ATOM 859 C CA . PHE A 1 108 ? 8.448 -3.582 -9.244 1.00 92.94 108 PHE A CA 1
ATOM 860 C C . PHE A 1 108 ? 9.443 -4.414 -8.436 1.00 92.94 108 PHE A C 1
ATOM 862 O O . PHE A 1 108 ? 9.930 -3.984 -7.391 1.00 92.94 108 PHE A O 1
ATOM 869 N N . GLY A 1 109 ? 9.777 -5.600 -8.943 1.00 88.25 109 GLY A N 1
ATOM 870 C CA . GLY A 1 109 ? 10.941 -6.335 -8.455 1.00 88.25 109 GLY A CA 1
ATOM 871 C C . GLY A 1 109 ? 12.231 -5.578 -8.780 1.00 88.25 109 GLY A C 1
ATOM 872 O O . GLY A 1 109 ? 12.431 -5.155 -9.922 1.00 88.25 109 GLY A O 1
ATOM 873 N N . THR A 1 110 ? 13.101 -5.414 -7.784 1.00 86.19 110 THR A N 1
ATOM 874 C CA . THR A 1 110 ? 14.386 -4.716 -7.926 1.00 86.19 110 THR A CA 1
ATOM 875 C C . THR A 1 110 ? 15.414 -5.611 -8.618 1.00 86.19 110 THR A C 1
ATOM 877 O O . THR A 1 110 ? 15.564 -6.786 -8.279 1.00 86.19 110 THR A O 1
ATOM 880 N N . ARG A 1 111 ? 16.145 -5.058 -9.591 1.00 88.12 111 ARG A N 1
ATOM 881 C CA . ARG A 1 111 ? 17.316 -5.719 -10.193 1.00 88.12 111 ARG A CA 1
ATOM 882 C C . ARG A 1 111 ? 18.515 -5.702 -9.236 1.00 88.12 111 ARG A C 1
ATOM 884 O O . ARG A 1 111 ? 18.520 -4.995 -8.235 1.00 88.12 111 ARG A O 1
ATOM 891 N N . ALA A 1 112 ? 19.546 -6.486 -9.545 1.00 89.38 112 ALA A N 1
ATOM 892 C CA . ALA A 1 112 ? 20.768 -6.481 -8.749 1.00 89.38 112 ALA A CA 1
ATOM 893 C C . ALA A 1 112 ? 21.450 -5.104 -8.811 1.00 89.38 112 ALA A C 1
ATOM 895 O O . ALA A 1 112 ? 21.752 -4.600 -9.895 1.00 89.38 112 ALA A O 1
ATOM 896 N N . ASN A 1 113 ? 21.707 -4.534 -7.637 1.00 93.56 113 ASN A N 1
ATOM 897 C CA . ASN A 1 113 ? 22.556 -3.362 -7.478 1.00 93.56 113 ASN A CA 1
ATOM 898 C C . ASN A 1 113 ? 24.004 -3.805 -7.222 1.00 93.56 113 ASN A C 1
ATOM 900 O O . ASN A 1 113 ? 24.251 -4.941 -6.810 1.00 93.56 113 ASN A O 1
ATOM 904 N N . TRP A 1 114 ? 24.964 -2.917 -7.466 1.00 94.81 114 TRP A N 1
ATOM 905 C CA . TRP A 1 114 ? 26.387 -3.179 -7.261 1.00 94.81 114 TRP A CA 1
ATOM 906 C C . TRP A 1 114 ? 27.053 -2.064 -6.460 1.00 94.81 114 TRP A C 1
ATOM 908 O O . TRP A 1 114 ? 26.573 -0.934 -6.386 1.00 94.81 114 TRP A O 1
ATOM 918 N N . GLN A 1 115 ? 28.196 -2.379 -5.860 1.00 96.75 115 GLN A N 1
ATOM 919 C CA . GLN A 1 115 ? 28.977 -1.400 -5.121 1.00 96.75 115 GLN A CA 1
ATOM 920 C C . GLN A 1 115 ? 29.827 -0.554 -6.078 1.00 96.75 115 GLN A C 1
ATOM 922 O O . GLN A 1 115 ? 30.558 -1.083 -6.914 1.00 96.75 115 GLN A O 1
ATOM 927 N N . ASN A 1 116 ? 29.759 0.769 -5.945 1.00 95.94 116 ASN A N 1
ATOM 928 C CA . ASN A 1 116 ? 30.638 1.696 -6.648 1.00 95.94 116 ASN A CA 1
ATOM 929 C C . ASN A 1 116 ? 32.085 1.520 -6.138 1.00 95.94 116 ASN A C 1
ATOM 931 O O . ASN A 1 116 ? 32.313 1.732 -4.945 1.00 95.94 116 ASN A O 1
ATOM 935 N N . PRO A 1 117 ? 33.067 1.193 -7.001 1.00 96.12 117 PRO A N 1
ATOM 936 C CA . PRO A 1 117 ? 34.433 0.870 -6.582 1.00 96.12 117 PRO A CA 1
ATOM 937 C C . PRO A 1 117 ? 35.188 2.032 -5.924 1.00 96.12 117 PRO A C 1
ATOM 939 O O . PRO A 1 117 ? 36.117 1.785 -5.164 1.00 96.12 117 PRO A O 1
ATOM 942 N N . LEU A 1 118 ? 34.814 3.287 -6.199 1.00 95.38 118 LEU A N 1
ATOM 943 C CA . LEU A 1 118 ? 35.506 4.451 -5.639 1.00 95.38 118 LEU A CA 1
ATOM 944 C C . LEU A 1 118 ? 34.987 4.818 -4.241 1.00 95.38 118 LEU A C 1
ATOM 946 O O . LEU A 1 118 ? 35.762 4.927 -3.298 1.00 95.38 118 LEU A O 1
ATOM 950 N N . MET A 1 119 ? 33.672 5.026 -4.118 1.00 97.88 119 MET A N 1
ATOM 951 C CA . MET A 1 119 ? 33.039 5.551 -2.894 1.00 97.88 119 MET A CA 1
ATOM 952 C C . MET A 1 119 ? 32.339 4.481 -2.051 1.00 97.88 119 MET A C 1
ATOM 954 O O . MET A 1 119 ? 31.912 4.758 -0.934 1.00 97.88 119 MET A O 1
ATOM 958 N N . GLY A 1 120 ? 32.146 3.277 -2.589 1.00 96.06 120 GLY A N 1
ATOM 959 C CA . GLY A 1 120 ? 31.427 2.201 -1.911 1.00 96.06 120 GLY A CA 1
ATOM 960 C C . GLY A 1 120 ? 29.900 2.346 -1.892 1.00 96.06 120 GLY A C 1
ATOM 961 O O . GLY A 1 120 ? 29.242 1.584 -1.189 1.00 96.06 120 GLY A O 1
ATOM 962 N N . TRP A 1 121 ? 29.321 3.299 -2.630 1.00 96.75 121 TRP A N 1
ATOM 963 C CA . TRP A 1 121 ? 27.866 3.502 -2.701 1.00 96.75 121 TRP A CA 1
ATOM 964 C C . TRP A 1 121 ? 27.143 2.382 -3.449 1.00 96.75 121 TRP A C 1
ATOM 966 O O . TRP A 1 121 ? 27.719 1.750 -4.330 1.00 96.75 121 TRP A O 1
ATOM 976 N N . ASN A 1 122 ? 25.864 2.178 -3.133 1.00 94.31 122 ASN A N 1
ATOM 977 C CA . ASN A 1 122 ? 25.014 1.230 -3.846 1.00 94.31 122 ASN A CA 1
ATOM 978 C C . ASN A 1 122 ? 24.516 1.862 -5.156 1.00 94.31 122 ASN A C 1
ATOM 980 O O . ASN A 1 122 ? 23.706 2.786 -5.124 1.00 94.31 122 ASN A O 1
ATOM 984 N N . ALA A 1 123 ? 25.031 1.403 -6.292 1.00 93.69 123 ALA A N 1
ATOM 985 C CA . ALA A 1 123 ? 24.665 1.865 -7.626 1.00 93.69 123 ALA A CA 1
ATOM 986 C C . ALA A 1 123 ? 23.716 0.864 -8.306 1.00 93.69 123 ALA A C 1
ATOM 988 O O . ALA A 1 123 ? 23.829 -0.344 -8.104 1.00 93.69 123 ALA A O 1
ATOM 989 N N . GLY A 1 124 ? 22.792 1.364 -9.128 1.00 91.44 124 GLY A N 1
ATOM 990 C CA . GLY A 1 124 ? 21.811 0.551 -9.849 1.00 91.44 124 GLY A CA 1
ATOM 991 C C . GLY A 1 124 ? 21.601 1.033 -11.286 1.00 91.44 124 GLY A C 1
ATOM 992 O O . GLY A 1 124 ? 21.889 2.183 -11.610 1.00 91.44 124 GLY A O 1
ATOM 993 N N . ASN A 1 125 ? 21.101 0.141 -12.149 1.00 90.81 125 ASN A N 1
ATOM 994 C CA . ASN A 1 125 ? 20.765 0.415 -13.561 1.00 90.81 125 ASN A CA 1
ATOM 995 C C . ASN A 1 125 ? 19.247 0.375 -13.819 1.00 90.81 125 ASN A C 1
ATOM 997 O O . ASN A 1 125 ? 18.798 0.073 -14.925 1.00 90.81 125 ASN A O 1
ATOM 1001 N N . ASP A 1 126 ? 18.433 0.509 -12.777 1.00 91.19 126 ASP A N 1
ATOM 1002 C CA . ASP A 1 126 ? 17.003 0.252 -12.882 1.00 91.19 126 ASP A CA 1
ATOM 1003 C C . ASP A 1 126 ? 16.180 1.507 -12.578 1.00 91.19 126 ASP A C 1
ATOM 1005 O O . ASP A 1 126 ? 16.041 1.862 -11.408 1.00 91.19 126 ASP A O 1
ATOM 1009 N N . PRO A 1 127 ? 15.601 2.172 -13.597 1.00 88.75 127 PRO A N 1
ATOM 1010 C CA . PRO A 1 127 ? 14.857 3.411 -13.386 1.00 88.75 127 PRO A CA 1
ATOM 1011 C C . PRO A 1 127 ? 13.518 3.194 -12.672 1.00 88.75 127 PRO A C 1
ATOM 1013 O O . PRO A 1 127 ? 12.970 4.134 -12.105 1.00 88.75 127 PRO A O 1
ATOM 1016 N N . VAL A 1 128 ? 12.973 1.971 -12.694 1.00 90.44 128 VAL A N 1
ATOM 1017 C CA . VAL A 1 128 ? 11.669 1.656 -12.083 1.00 90.44 128 VAL A CA 1
ATOM 1018 C C . VAL A 1 128 ? 11.795 1.001 -10.706 1.00 90.44 128 VAL A C 1
ATOM 1020 O O . VAL A 1 128 ? 10.776 0.672 -10.104 1.00 90.44 128 VAL A O 1
ATOM 1023 N N . ALA A 1 129 ? 13.017 0.816 -10.193 1.00 89.94 129 ALA A N 1
ATOM 1024 C CA . ALA A 1 129 ? 13.258 0.152 -8.910 1.00 89.94 129 ALA A CA 1
ATOM 1025 C C . ALA A 1 129 ? 12.584 0.868 -7.728 1.00 89.94 129 ALA A C 1
ATOM 1027 O O . ALA A 1 129 ? 12.010 0.208 -6.864 1.00 89.94 129 ALA A O 1
ATOM 1028 N N . ASP A 1 130 ? 12.608 2.202 -7.727 1.00 90.50 130 ASP A N 1
ATOM 1029 C CA . ASP A 1 130 ? 12.060 3.029 -6.643 1.00 90.50 130 ASP A CA 1
ATOM 1030 C C . ASP A 1 130 ? 10.623 3.506 -6.913 1.00 90.50 130 ASP A C 1
ATOM 1032 O O . ASP A 1 130 ? 10.049 4.276 -6.140 1.00 90.50 130 ASP A O 1
ATOM 1036 N N . LEU A 1 131 ? 10.014 3.055 -8.014 1.00 91.88 131 LEU A N 1
ATOM 1037 C CA . LEU A 1 131 ? 8.662 3.451 -8.381 1.00 91.88 131 LEU A CA 1
ATOM 1038 C C . LEU A 1 131 ? 7.640 2.762 -7.465 1.00 91.88 131 LEU A C 1
ATOM 1040 O O . LEU A 1 131 ? 7.475 1.542 -7.493 1.00 91.88 131 LEU A O 1
ATOM 1044 N N . VAL A 1 132 ? 6.913 3.570 -6.691 1.00 94.38 132 VAL A N 1
ATOM 1045 C CA . VAL A 1 132 ? 5.802 3.126 -5.840 1.00 94.38 132 VAL A CA 1
ATOM 1046 C C . VAL A 1 132 ? 4.542 3.885 -6.232 1.00 94.38 132 VAL A C 1
ATOM 1048 O O . VAL A 1 132 ? 4.443 5.093 -6.010 1.00 94.38 132 VAL A O 1
ATOM 1051 N N . ALA A 1 133 ? 3.564 3.174 -6.789 1.00 93.75 133 ALA A N 1
ATOM 1052 C CA . ALA A 1 133 ? 2.259 3.741 -7.117 1.00 93.75 133 ALA A CA 1
ATOM 1053 C C . ALA A 1 133 ? 1.228 3.331 -6.059 1.00 93.75 133 ALA A C 1
ATOM 1055 O O . ALA A 1 133 ? 1.116 2.151 -5.724 1.00 93.75 133 ALA A O 1
ATOM 1056 N N . LYS A 1 134 ? 0.496 4.311 -5.520 1.00 95.31 134 LYS A N 1
ATOM 1057 C CA . LYS A 1 134 ? -0.471 4.122 -4.432 1.00 95.31 134 LYS A CA 1
ATOM 1058 C C . LYS A 1 134 ? -1.900 4.272 -4.947 1.00 95.31 134 LYS A C 1
ATOM 1060 O O . LYS A 1 134 ? -2.184 5.207 -5.688 1.00 95.31 134 LYS A O 1
ATOM 1065 N N . PHE A 1 135 ? -2.794 3.391 -4.509 1.00 94.94 135 PHE A N 1
ATOM 1066 C CA . PHE A 1 135 ? -4.193 3.344 -4.937 1.00 94.94 135 PHE A CA 1
ATOM 1067 C C . PHE A 1 135 ? -5.138 3.166 -3.748 1.00 94.94 135 PHE A C 1
ATOM 1069 O O . PHE A 1 135 ? -4.764 2.599 -2.722 1.00 94.94 135 PHE A O 1
ATOM 1076 N N . ASN A 1 136 ? -6.383 3.619 -3.893 1.00 92.38 136 ASN A N 1
ATOM 1077 C CA . ASN A 1 136 ? -7.419 3.417 -2.877 1.00 92.38 136 ASN A CA 1
ATOM 1078 C C . ASN A 1 136 ? -8.036 2.017 -2.975 1.00 92.38 136 ASN A C 1
ATOM 1080 O O . ASN A 1 136 ? -8.209 1.338 -1.962 1.00 92.38 136 ASN A O 1
ATOM 1084 N N . LYS A 1 137 ? -8.352 1.573 -4.199 1.00 93.06 137 LYS A N 1
ATOM 1085 C CA . LYS A 1 137 ? -8.978 0.276 -4.471 1.00 93.06 137 LYS A CA 1
ATOM 1086 C C . LYS A 1 137 ? -8.022 -0.669 -5.192 1.00 93.06 137 LYS A C 1
ATOM 1088 O O . LYS A 1 137 ? -7.149 -0.250 -5.950 1.00 93.06 137 LYS A O 1
ATOM 1093 N N . LYS A 1 138 ? -8.252 -1.966 -4.983 1.00 94.12 138 LYS A N 1
ATOM 1094 C CA . LYS A 1 138 ? -7.552 -3.059 -5.672 1.00 94.12 138 LYS A CA 1
ATOM 1095 C C . LYS A 1 138 ? -7.833 -3.046 -7.178 1.00 94.12 138 LYS A C 1
ATOM 1097 O O . LYS A 1 138 ? -6.916 -3.196 -7.976 1.00 94.12 138 LYS A O 1
ATOM 1102 N N . GLU A 1 139 ? -9.091 -2.835 -7.553 1.00 94.25 139 GLU A N 1
ATOM 1103 C CA . GLU A 1 139 ? -9.552 -2.815 -8.948 1.00 94.25 139 GLU A CA 1
ATOM 1104 C C . GLU A 1 139 ? -8.896 -1.685 -9.750 1.00 94.25 139 GLU A C 1
ATOM 1106 O O . GLU A 1 139 ? -8.404 -1.916 -10.853 1.00 94.25 139 GLU A O 1
ATOM 1111 N N . ASP A 1 140 ? -8.791 -0.494 -9.156 1.00 92.25 140 ASP A N 1
ATOM 1112 C CA . ASP A 1 140 ? -8.126 0.658 -9.772 1.00 92.25 140 ASP A CA 1
ATOM 1113 C C . ASP A 1 140 ? -6.655 0.342 -10.074 1.00 92.25 140 ASP A C 1
ATOM 1115 O O . ASP A 1 140 ? -6.168 0.619 -11.169 1.00 92.25 140 ASP A O 1
ATOM 1119 N N . ALA A 1 141 ? -5.960 -0.306 -9.136 1.00 94.00 141 ALA A N 1
ATOM 1120 C CA . ALA A 1 141 ? -4.569 -0.710 -9.306 1.00 94.00 141 ALA A CA 1
ATOM 1121 C C . ALA A 1 141 ? -4.400 -1.763 -10.419 1.00 94.00 141 ALA A C 1
ATOM 1123 O O . ALA A 1 141 ? -3.502 -1.653 -11.256 1.00 94.00 141 ALA A O 1
ATOM 1124 N N . ILE A 1 142 ? -5.289 -2.761 -10.464 1.00 93.69 142 ILE A N 1
ATOM 1125 C CA . ILE A 1 142 ? -5.294 -3.806 -11.498 1.00 93.69 142 ILE A CA 1
ATOM 1126 C C . ILE A 1 142 ? -5.558 -3.187 -12.874 1.00 93.69 142 ILE A C 1
ATOM 1128 O O . ILE A 1 142 ? -4.796 -3.426 -13.811 1.00 93.69 142 ILE A O 1
ATOM 1132 N N . SER A 1 143 ? -6.578 -2.334 -12.993 1.00 91.56 143 SER A N 1
ATOM 1133 C CA . SER A 1 143 ? -6.888 -1.638 -14.245 1.00 91.56 143 SER A CA 1
ATOM 1134 C C . SER A 1 143 ? -5.718 -0.762 -14.705 1.00 91.56 143 SER A C 1
ATOM 1136 O O . SER A 1 143 ? -5.350 -0.795 -15.878 1.00 91.56 143 SER A O 1
ATOM 1138 N N . PHE A 1 144 ? -5.056 -0.050 -13.784 1.00 90.94 144 PHE A N 1
ATOM 1139 C CA . PHE A 1 144 ? -3.872 0.749 -14.084 1.00 90.94 144 PHE A CA 1
ATOM 1140 C C . PHE A 1 144 ? -2.744 -0.105 -14.668 1.00 90.94 144 PHE A C 1
ATOM 1142 O O . PHE A 1 144 ? -2.177 0.254 -15.699 1.00 90.94 144 PHE A O 1
ATOM 1149 N N . ALA A 1 145 ? -2.444 -1.239 -14.038 1.00 90.56 145 ALA A N 1
ATOM 1150 C CA . ALA A 1 145 ? -1.394 -2.137 -14.494 1.00 90.56 145 ALA A CA 1
ATOM 1151 C C . ALA A 1 145 ? -1.721 -2.788 -15.847 1.00 90.56 145 ALA A C 1
ATOM 1153 O O . ALA A 1 145 ? -0.839 -2.877 -16.701 1.00 90.56 145 ALA A O 1
ATOM 1154 N N . HIS A 1 146 ? -2.982 -3.170 -16.081 1.00 88.88 146 HIS A N 1
ATOM 1155 C CA . HIS A 1 146 ? -3.422 -3.704 -17.373 1.00 88.88 146 HIS A CA 1
ATOM 1156 C C . HIS A 1 146 ? -3.292 -2.681 -18.500 1.00 88.88 146 HIS A C 1
ATOM 1158 O O . HIS A 1 146 ? -2.791 -3.032 -19.565 1.00 88.88 146 HIS A O 1
ATOM 1164 N N . ARG A 1 147 ? -3.651 -1.412 -18.257 1.00 87.69 147 ARG A N 1
ATOM 1165 C CA . ARG A 1 147 ? -3.457 -0.327 -19.238 1.00 87.69 147 ARG A CA 1
ATOM 1166 C C . ARG A 1 147 ? -1.996 -0.165 -19.649 1.00 87.69 147 ARG A C 1
ATOM 1168 O O . ARG A 1 147 ? -1.690 0.122 -20.799 1.00 87.69 147 ARG A O 1
ATOM 1175 N N . GLN A 1 148 ? -1.085 -0.361 -18.701 1.00 86.81 148 GLN A N 1
ATOM 1176 C CA . GLN A 1 148 ? 0.352 -0.274 -18.950 1.00 86.81 148 GLN A CA 1
ATOM 1177 C C . GLN A 1 148 ? 0.975 -1.593 -19.438 1.00 86.81 148 GLN A C 1
ATOM 1179 O O . GLN A 1 148 ? 2.181 -1.648 -19.683 1.00 86.81 148 GLN A O 1
ATOM 1184 N N . GLY A 1 149 ? 0.181 -2.657 -19.592 1.00 86.06 149 GLY A N 1
ATOM 1185 C CA . GLY A 1 149 ? 0.646 -3.962 -20.062 1.00 86.06 149 GLY A CA 1
ATOM 1186 C C . GLY A 1 149 ? 1.548 -4.706 -19.071 1.00 86.06 149 GLY A C 1
ATOM 1187 O O . GLY A 1 149 ? 2.407 -5.487 -19.485 1.00 86.06 149 GLY A O 1
ATOM 1188 N N . TRP A 1 150 ? 1.407 -4.457 -17.767 1.00 89.56 150 TRP A N 1
ATOM 1189 C CA . TRP A 1 150 ? 2.215 -5.109 -16.731 1.00 89.56 150 TRP A CA 1
ATOM 1190 C C . TRP A 1 150 ? 1.580 -6.419 -16.268 1.00 89.56 150 TRP A C 1
ATOM 1192 O O . TRP A 1 150 ? 0.362 -6.528 -16.151 1.00 89.56 150 TRP A O 1
ATOM 1202 N N . THR A 1 151 ? 2.407 -7.420 -15.955 1.00 90.25 151 THR A N 1
ATOM 1203 C CA . THR A 1 151 ? 1.921 -8.663 -15.336 1.00 90.25 151 THR A CA 1
ATOM 1204 C C . THR A 1 151 ? 1.799 -8.455 -13.832 1.00 90.25 151 THR A C 1
ATOM 1206 O O . THR A 1 151 ? 2.799 -8.153 -13.185 1.00 90.25 151 THR A O 1
ATOM 1209 N N . VAL A 1 152 ? 0.600 -8.613 -13.271 1.00 92.94 152 VAL A N 1
ATOM 1210 C CA . VAL A 1 152 ? 0.335 -8.357 -11.846 1.00 92.94 152 VAL A CA 1
ATOM 1211 C C . VAL A 1 152 ? 0.270 -9.660 -11.060 1.00 92.94 152 VAL A C 1
ATOM 1213 O O . VAL A 1 152 ? -0.488 -10.562 -11.404 1.00 92.94 152 VAL A O 1
ATOM 1216 N N . GLU A 1 153 ? 1.021 -9.725 -9.967 1.00 95.12 153 GLU A N 1
ATOM 1217 C CA . GLU A 1 153 ? 0.862 -10.713 -8.904 1.00 95.12 153 GLU A CA 1
ATOM 1218 C C . GLU A 1 153 ? 0.198 -10.036 -7.705 1.00 95.12 153 GLU A C 1
ATOM 1220 O O . GLU A 1 153 ? 0.682 -9.026 -7.190 1.00 95.12 153 GLU A O 1
ATOM 1225 N N . VAL A 1 154 ? -0.945 -10.573 -7.289 1.00 95.50 154 VAL A N 1
ATOM 1226 C CA . VAL A 1 154 ? -1.775 -9.990 -6.236 1.00 95.50 154 VAL A CA 1
ATOM 1227 C C . VAL A 1 154 ? -1.530 -10.726 -4.927 1.00 95.50 154 VAL A C 1
ATOM 1229 O O . VAL A 1 154 ? -1.707 -11.939 -4.857 1.00 95.50 154 VAL A O 1
ATOM 1232 N N . PHE A 1 155 ? -1.186 -9.974 -3.886 1.00 95.12 155 PHE A N 1
ATOM 1233 C CA . PHE A 1 155 ? -1.096 -10.461 -2.516 1.00 95.12 155 PHE A CA 1
ATOM 1234 C C . PHE A 1 155 ? -2.221 -9.844 -1.699 1.00 95.12 155 PHE A C 1
ATOM 1236 O O . PHE A 1 155 ? -2.240 -8.635 -1.443 1.00 95.12 155 PHE A O 1
ATOM 1243 N N . ASP A 1 156 ? -3.172 -10.685 -1.306 1.00 91.88 156 ASP A N 1
ATOM 1244 C CA . ASP A 1 156 ? -4.279 -10.246 -0.474 1.00 91.88 156 ASP A CA 1
ATOM 1245 C C . ASP A 1 156 ? -3.796 -9.908 0.947 1.00 91.88 156 ASP A C 1
ATOM 1247 O O . ASP A 1 156 ? -2.871 -10.543 1.469 1.00 91.88 156 ASP A O 1
ATOM 1251 N N . PRO A 1 157 ? -4.370 -8.863 1.572 1.00 90.19 157 PRO A N 1
ATOM 1252 C CA . PRO A 1 157 ? -4.009 -8.482 2.926 1.00 90.19 157 PRO A CA 1
ATOM 1253 C C . PRO A 1 157 ? -4.336 -9.616 3.893 1.00 90.19 157 PRO A C 1
ATOM 1255 O O . PRO A 1 157 ? -5.391 -10.238 3.804 1.00 90.19 157 PRO A O 1
ATOM 1258 N N . LYS A 1 158 ? -3.451 -9.835 4.866 1.00 86.12 158 LYS A N 1
ATOM 1259 C CA . LYS A 1 158 ? -3.758 -10.725 5.980 1.00 86.12 158 LYS A CA 1
ATOM 1260 C C . LYS A 1 158 ? -4.912 -10.126 6.786 1.00 86.12 158 LYS A C 1
ATOM 1262 O O . LYS A 1 158 ? -4.805 -8.984 7.236 1.00 86.12 158 LYS A O 1
ATOM 1267 N N . GLU A 1 159 ? -5.976 -10.902 6.960 1.00 82.75 159 GLU A N 1
ATOM 1268 C CA . GLU A 1 159 ? -7.088 -10.549 7.840 1.00 82.75 159 GLU A CA 1
ATOM 1269 C C . GLU A 1 159 ? -6.557 -10.397 9.273 1.00 82.75 159 GLU A C 1
ATOM 1271 O O . GLU A 1 159 ? -5.759 -11.213 9.751 1.00 82.75 159 GLU A O 1
ATOM 1276 N N . GLU A 1 160 ? -6.912 -9.289 9.926 1.00 76.62 160 GLU A N 1
ATOM 1277 C CA . GLU A 1 160 ? -6.646 -9.145 11.355 1.00 76.62 160 GLU A CA 1
ATOM 1278 C C . GLU A 1 160 ? -7.611 -10.070 12.098 1.00 76.62 160 GLU A C 1
ATOM 1280 O O . GLU A 1 160 ? -8.754 -10.225 11.683 1.00 76.62 160 GLU A O 1
ATOM 1285 N N . GLU A 1 161 ? -7.150 -10.702 13.176 1.00 78.38 161 GLU A N 1
ATOM 1286 C CA . GLU A 1 161 ? -8.051 -11.483 14.019 1.00 78.38 161 GLU A CA 1
ATOM 1287 C C . GLU A 1 161 ? -9.108 -10.540 14.602 1.00 78.38 161 GLU A C 1
ATOM 1289 O O . GLU A 1 161 ? -8.773 -9.576 15.301 1.00 78.38 161 GLU A O 1
ATOM 1294 N N . ASP A 1 162 ? -10.374 -10.809 14.282 1.00 69.38 162 ASP A N 1
ATOM 1295 C CA . ASP A 1 162 ? -11.513 -10.069 14.808 1.00 69.38 162 ASP A CA 1
ATOM 1296 C C . ASP A 1 162 ? -11.603 -10.318 16.318 1.00 69.38 162 ASP A C 1
ATOM 1298 O O . ASP A 1 162 ? -12.112 -11.334 16.794 1.00 69.38 162 ASP A O 1
ATOM 1302 N N . PHE A 1 163 ? -11.044 -9.397 17.104 1.00 74.75 163 PHE A N 1
ATOM 1303 C CA . PHE A 1 163 ? -11.208 -9.423 18.550 1.00 74.75 163 PHE A CA 1
ATOM 1304 C C . PHE A 1 163 ? -12.579 -8.847 18.918 1.00 74.75 163 PHE A C 1
ATOM 1306 O O . PHE A 1 163 ? -12.754 -7.632 19.053 1.00 74.75 163 PHE A O 1
ATOM 1313 N N . ASP A 1 164 ? -13.549 -9.734 19.119 1.00 58.75 164 ASP A N 1
ATOM 1314 C CA . ASP A 1 164 ? -14.879 -9.383 19.605 1.00 58.75 164 ASP A CA 1
ATOM 1315 C C . ASP A 1 164 ? -14.862 -9.109 21.118 1.00 58.75 164 ASP A C 1
ATOM 1317 O O . ASP A 1 164 ? -15.070 -9.987 21.957 1.00 58.75 164 ASP A O 1
ATOM 1321 N N . GLY A 1 165 ? -14.617 -7.855 21.504 1.00 73.19 165 GLY A N 1
ATOM 1322 C CA . GLY A 1 165 ? -14.757 -7.442 22.898 1.00 73.19 165 GLY A CA 1
ATOM 1323 C C . GLY A 1 165 ? -14.184 -6.070 23.224 1.00 73.19 165 GLY A C 1
ATOM 1324 O O . GLY A 1 165 ? -13.352 -5.510 22.514 1.00 73.19 165 GLY A O 1
ATOM 1325 N N . LYS A 1 166 ? -14.596 -5.521 24.370 1.00 78.69 166 LYS A N 1
ATOM 1326 C CA . LYS A 1 166 ? -13.928 -4.363 24.969 1.00 78.69 166 LYS A CA 1
ATOM 1327 C C . LYS A 1 166 ? -12.932 -4.871 26.000 1.00 78.69 166 LYS A C 1
ATOM 1329 O O . LYS A 1 166 ? -13.339 -5.340 27.059 1.00 78.69 166 LYS A O 1
ATOM 1334 N N . ILE A 1 167 ? -11.635 -4.759 25.716 1.00 82.50 167 ILE A N 1
ATOM 1335 C CA . ILE A 1 167 ? -10.607 -5.045 26.722 1.00 82.50 167 ILE A CA 1
ATOM 1336 C C . ILE A 1 167 ? -10.741 -3.997 27.833 1.00 82.50 167 ILE A C 1
ATOM 1338 O O . ILE A 1 167 ? -10.500 -2.809 27.621 1.00 82.50 167 ILE A O 1
ATOM 1342 N N . ALA A 1 168 ? -11.188 -4.438 29.006 1.00 88.75 168 ALA A N 1
ATOM 1343 C CA . ALA A 1 168 ? -11.272 -3.636 30.214 1.00 88.75 168 ALA A CA 1
ATOM 1344 C C . ALA A 1 168 ? -10.099 -3.970 31.142 1.00 88.75 168 ALA A C 1
ATOM 1346 O O . ALA A 1 168 ? -9.605 -5.094 31.154 1.00 88.75 168 ALA A O 1
ATOM 1347 N N . TYR A 1 169 ? -9.683 -3.009 31.968 1.00 91.00 169 TYR A N 1
ATOM 1348 C CA . TYR A 1 169 ? -8.607 -3.209 32.947 1.00 91.00 169 TYR A CA 1
ATOM 1349 C C . TYR A 1 169 ? -8.926 -4.312 33.974 1.00 91.00 169 TYR A C 1
ATOM 1351 O O . TYR A 1 169 ? -8.021 -4.967 34.484 1.00 91.00 169 TYR A O 1
ATOM 1359 N N . SER A 1 170 ? -10.214 -4.568 34.243 1.00 88.50 170 SER A N 1
ATOM 1360 C CA . SER A 1 170 ? -10.668 -5.693 35.074 1.00 88.50 170 SER A CA 1
ATOM 1361 C C . SER A 1 170 ? -10.179 -7.046 34.555 1.00 88.50 170 SER A C 1
ATOM 1363 O O . SER A 1 170 ? -9.950 -7.951 35.359 1.00 88.50 170 SER A O 1
ATOM 1365 N N . HIS A 1 171 ? -9.941 -7.169 33.243 1.00 88.56 171 HIS A N 1
ATOM 1366 C CA . HIS A 1 171 ? -9.467 -8.410 32.642 1.00 88.56 171 HIS A CA 1
ATOM 1367 C C . HIS A 1 171 ? -8.025 -8.776 33.015 1.00 88.56 171 HIS A C 1
ATOM 1369 O O . HIS A 1 171 ? -7.623 -9.917 32.812 1.00 88.56 171 HIS A O 1
ATOM 1375 N N . ASN A 1 172 ? -7.269 -7.860 33.633 1.00 91.44 172 ASN A N 1
ATOM 1376 C CA . ASN A 1 172 ? -5.972 -8.184 34.234 1.00 91.44 172 ASN A CA 1
ATOM 1377 C C . ASN A 1 172 ? -6.110 -9.153 35.422 1.00 91.44 172 ASN A C 1
ATOM 1379 O O . ASN A 1 172 ? -5.168 -9.877 35.731 1.00 91.44 172 ASN A O 1
ATOM 1383 N N . PHE A 1 173 ? -7.267 -9.154 36.096 1.00 89.31 173 PHE A N 1
ATOM 1384 C CA . PHE A 1 173 ? -7.535 -9.983 37.277 1.00 89.31 173 PHE A CA 1
ATOM 1385 C C . PHE A 1 173 ? -8.486 -11.147 36.988 1.00 89.31 173 PHE A C 1
ATOM 1387 O O . PHE A 1 173 ? -8.408 -12.178 37.652 1.00 89.31 173 PHE A O 1
ATOM 1394 N N . LEU A 1 174 ? -9.382 -10.994 36.010 1.00 87.69 174 LEU A N 1
ATOM 1395 C CA . LEU A 1 174 ? -10.314 -12.034 35.585 1.00 87.69 174 LEU A CA 1
ATOM 1396 C C . LEU A 1 174 ? -10.302 -12.134 34.054 1.00 87.69 174 LEU A C 1
ATOM 1398 O O . LEU A 1 174 ? -10.855 -11.250 33.405 1.00 87.69 174 LEU A O 1
ATOM 1402 N N . PRO A 1 175 ? -9.703 -13.182 33.459 1.00 88.44 175 PRO A N 1
ATOM 1403 C CA . PRO A 1 175 ? -9.656 -13.322 32.006 1.00 88.44 175 PRO A CA 1
ATOM 1404 C C . PRO A 1 175 ? -11.052 -13.229 31.374 1.00 88.44 175 PRO A C 1
ATOM 1406 O O . PRO A 1 175 ? -12.007 -13.797 31.909 1.00 88.44 175 PRO A O 1
ATOM 1409 N N . LEU A 1 176 ? -11.160 -12.545 30.227 1.00 85.38 176 LEU A N 1
ATOM 1410 C CA . LEU A 1 176 ? -12.433 -12.275 29.540 1.00 85.38 176 LEU A CA 1
ATOM 1411 C C . LEU A 1 176 ? -13.256 -13.554 29.314 1.00 85.38 176 LEU A C 1
ATOM 1413 O O . LEU A 1 176 ? -14.454 -13.575 29.592 1.00 85.38 176 LEU A O 1
ATOM 1417 N N . ASP A 1 177 ? -12.610 -14.637 28.880 1.00 85.69 177 ASP A N 1
ATOM 1418 C CA . ASP A 1 177 ? -13.273 -15.922 28.631 1.00 85.69 177 ASP A CA 1
ATOM 1419 C C . ASP A 1 177 ? -13.886 -16.510 29.902 1.00 85.69 177 ASP A C 1
ATOM 1421 O O . ASP A 1 177 ? -15.012 -17.011 29.884 1.00 85.69 177 ASP A O 1
ATOM 1425 N N . VAL A 1 178 ? -13.176 -16.395 31.028 1.00 85.00 178 VAL A N 1
ATOM 1426 C CA . VAL A 1 178 ? -13.642 -16.857 32.339 1.00 85.00 178 VAL A CA 1
ATOM 1427 C C . VAL A 1 178 ? -14.792 -15.984 32.825 1.00 85.00 178 VAL A C 1
ATOM 1429 O O . VAL A 1 178 ? -15.781 -16.518 33.321 1.00 85.00 178 VAL A O 1
ATOM 1432 N N . GLU A 1 179 ? -14.709 -14.664 32.650 1.00 84.31 179 GLU A N 1
ATOM 1433 C CA . GLU A 1 179 ? -15.801 -13.744 32.976 1.00 84.31 179 GLU A CA 1
ATOM 1434 C C . GLU A 1 179 ? -17.064 -14.066 32.163 1.00 84.31 179 GLU A C 1
ATOM 1436 O O . GLU A 1 179 ? -18.160 -14.154 32.724 1.00 84.31 179 GLU A O 1
ATOM 1441 N N . ASN A 1 180 ? -16.918 -14.307 30.859 1.00 84.31 180 ASN A N 1
ATOM 1442 C CA . ASN A 1 180 ? -18.011 -14.707 29.974 1.00 84.31 180 ASN A CA 1
ATOM 1443 C C . ASN A 1 180 ? -18.608 -16.061 30.393 1.00 84.31 180 ASN A C 1
ATOM 1445 O O . ASN A 1 180 ? -19.832 -16.205 30.465 1.00 84.31 180 ASN A O 1
ATOM 1449 N N . HIS A 1 181 ? -17.767 -17.033 30.760 1.00 83.50 181 HIS A N 1
ATOM 1450 C CA . HIS A 1 181 ? -18.209 -18.318 31.303 1.00 83.50 181 HIS A CA 1
ATOM 1451 C C . HIS A 1 181 ? -18.939 -18.172 32.646 1.00 83.50 181 HIS A C 1
ATOM 1453 O O . HIS A 1 181 ? -19.982 -18.798 32.840 1.00 83.50 181 HIS A O 1
ATOM 1459 N N . LEU A 1 182 ? -18.450 -17.326 33.561 1.00 83.88 182 LEU A N 1
ATOM 1460 C CA . LEU A 1 182 ? -19.093 -17.041 34.849 1.00 83.88 182 LEU A CA 1
ATOM 1461 C C . LEU A 1 182 ? -20.439 -16.334 34.664 1.00 83.88 182 LEU A C 1
ATOM 1463 O O . LEU A 1 182 ? -21.390 -16.637 35.376 1.00 83.88 182 LEU A O 1
ATOM 1467 N N . LYS A 1 183 ? -20.548 -15.416 33.699 1.00 82.38 183 LYS A N 1
ATOM 1468 C CA . LYS A 1 183 ? -21.821 -14.762 33.361 1.00 82.38 183 LYS A CA 1
ATOM 1469 C C . LYS A 1 183 ? -22.845 -15.760 32.821 1.00 82.38 183 LYS A C 1
ATOM 1471 O O . LYS A 1 183 ? -24.022 -15.644 33.152 1.00 82.38 183 LYS A O 1
ATOM 1476 N N . LYS A 1 184 ? -22.403 -16.720 32.000 1.00 81.94 184 LYS A N 1
ATOM 1477 C CA . LYS A 1 184 ? -23.279 -17.694 31.333 1.00 81.94 184 LYS A CA 1
ATOM 1478 C C . LYS A 1 184 ? -23.672 -18.875 32.226 1.00 81.94 184 LYS A C 1
ATOM 1480 O O . LYS A 1 184 ? -24.833 -19.270 32.225 1.00 81.94 184 LYS A O 1
ATOM 1485 N N . TYR A 1 185 ? -22.722 -19.434 32.972 1.00 83.88 185 TYR A N 1
ATOM 1486 C CA . TYR A 1 185 ? -22.891 -20.677 33.739 1.00 83.88 185 TYR A CA 1
ATOM 1487 C C . TYR A 1 185 ? -22.608 -20.524 35.237 1.00 83.88 185 TYR A C 1
ATOM 1489 O O . TYR A 1 185 ? -22.906 -21.424 36.023 1.00 83.88 185 TYR A O 1
ATOM 1497 N N . GLY A 1 186 ? -22.005 -19.410 35.652 1.00 78.25 186 GLY A N 1
ATOM 1498 C CA . GLY A 1 186 ? -21.654 -19.175 37.043 1.00 78.25 186 GLY A CA 1
ATOM 1499 C C . GLY A 1 186 ? -22.891 -18.943 37.904 1.00 78.25 186 GLY A C 1
ATOM 1500 O O . GLY A 1 186 ? -23.786 -18.161 37.576 1.00 78.25 186 GLY A O 1
ATOM 1501 N N . LYS A 1 187 ? -22.919 -19.593 39.067 1.00 73.38 187 LYS A N 1
ATOM 1502 C CA . LYS A 1 187 ? -23.866 -19.241 40.125 1.00 73.38 187 LYS A CA 1
ATOM 1503 C C . LYS A 1 187 ? -23.436 -17.884 40.673 1.00 73.38 187 LYS A C 1
ATOM 1505 O O . LYS A 1 187 ? -22.344 -17.769 41.227 1.00 73.38 187 LYS A O 1
ATOM 1510 N N . LYS A 1 188 ? -24.274 -16.854 40.511 1.00 65.19 188 LYS A N 1
ATOM 1511 C CA . LYS A 1 188 ? -24.057 -15.565 41.186 1.00 65.19 188 LYS A CA 1
ATOM 1512 C C . LYS A 1 188 ? -23.888 -15.858 42.675 1.00 65.19 188 LYS A C 1
ATOM 1514 O O . LYS A 1 188 ? -24.733 -16.551 43.245 1.00 65.19 188 LYS A O 1
ATOM 1519 N N . SER A 1 189 ? -22.800 -15.387 43.287 1.00 60.22 189 SER A N 1
ATOM 1520 C CA . SER A 1 189 ? -22.636 -15.549 44.730 1.00 60.22 189 SER A CA 1
ATOM 1521 C C . SER A 1 189 ? -23.855 -14.938 45.417 1.00 60.22 189 SER A C 1
ATOM 1523 O O . SER A 1 189 ? -24.346 -13.873 45.026 1.00 60.22 189 SER A O 1
ATOM 1525 N N . SER A 1 190 ? -24.405 -15.648 46.403 1.00 57.62 190 SER A N 1
ATOM 1526 C CA . SER A 1 190 ? -25.467 -15.093 47.234 1.00 57.62 190 SER A CA 1
ATOM 1527 C C . SER A 1 190 ? -24.959 -13.776 47.809 1.00 57.62 190 SER A C 1
ATOM 1529 O O . SER A 1 190 ? -23.867 -13.739 48.377 1.00 57.62 190 SER A O 1
ATOM 1531 N N . VAL A 1 191 ? -25.721 -12.697 47.636 1.00 60.69 191 VAL A N 1
ATOM 1532 C CA . VAL A 1 191 ? -25.342 -11.368 48.122 1.00 60.69 191 VAL A CA 1
ATOM 1533 C C . VAL A 1 191 ? -25.147 -11.450 49.640 1.00 60.69 191 VAL A C 1
ATOM 1535 O O . VAL A 1 191 ? -26.120 -11.454 50.390 1.00 60.69 191 VAL A O 1
ATOM 1538 N N . LEU A 1 192 ? -23.887 -11.517 50.087 1.00 55.97 192 LEU A N 1
ATOM 1539 C CA . LEU A 1 192 ? -23.504 -11.692 51.497 1.00 55.97 192 LEU A CA 1
ATOM 1540 C C . LEU A 1 192 ? -24.058 -10.574 52.402 1.00 55.97 192 LEU A C 1
ATOM 1542 O O . LEU A 1 192 ? -24.177 -10.739 53.611 1.00 55.97 192 LEU A O 1
ATOM 1546 N N . PHE A 1 193 ? -24.392 -9.428 51.803 1.00 54.81 193 PHE A N 1
ATOM 1547 C CA . PHE A 1 193 ? -24.857 -8.216 52.476 1.00 54.81 193 PHE A CA 1
ATOM 1548 C C . PHE A 1 193 ? -26.311 -7.850 52.146 1.00 54.81 193 PHE A C 1
ATOM 1550 O O . PHE A 1 193 ? -26.693 -6.686 52.271 1.00 54.81 193 PHE A O 1
ATOM 1557 N N . LYS A 1 194 ? -27.147 -8.804 51.712 1.00 57.19 194 LYS A N 1
ATOM 1558 C CA . LYS A 1 194 ? -28.565 -8.522 51.439 1.00 57.19 194 LYS A CA 1
ATOM 1559 C C . LYS A 1 194 ? -29.338 -8.430 52.755 1.00 57.19 194 LYS A C 1
ATOM 1561 O O . LYS A 1 194 ? -29.925 -9.401 53.213 1.00 57.19 194 LYS A O 1
ATOM 1566 N N . HIS A 1 195 ? -29.300 -7.257 53.379 1.00 59.03 195 HIS A N 1
ATOM 1567 C CA . HIS A 1 195 ? -30.087 -6.955 54.570 1.00 59.03 195 HIS A CA 1
ATOM 1568 C C . HIS A 1 195 ? -31.435 -6.335 54.159 1.00 59.03 195 HIS A C 1
ATOM 1570 O O . HIS A 1 195 ? -31.437 -5.489 53.261 1.00 59.03 195 HIS A O 1
ATOM 1576 N N . PRO A 1 196 ? -32.569 -6.684 54.799 1.00 63.59 196 PRO A N 1
ATOM 1577 C CA . PRO A 1 196 ? -33.889 -6.135 54.458 1.00 63.59 196 PRO A CA 1
ATOM 1578 C C . PRO A 1 196 ? -33.973 -4.597 54.513 1.00 63.59 196 PRO A C 1
ATOM 1580 O O . PRO A 1 196 ? -34.803 -4.011 53.830 1.00 63.59 196 PRO A O 1
ATOM 1583 N N . THR A 1 197 ? -33.092 -3.932 55.270 1.00 58.97 197 THR A N 1
ATOM 1584 C CA . THR A 1 197 ? -32.994 -2.458 55.362 1.00 58.97 197 THR A CA 1
ATOM 1585 C C . THR A 1 197 ? -31.800 -1.845 54.608 1.00 58.97 197 THR A C 1
ATOM 1587 O O . THR A 1 197 ? -31.517 -0.655 54.766 1.00 58.97 197 THR A O 1
ATOM 1590 N N . GLY A 1 198 ? -31.078 -2.616 53.785 1.00 58.91 198 GLY A N 1
ATOM 1591 C CA . GLY A 1 198 ? -29.936 -2.116 53.007 1.00 58.91 198 GLY A CA 1
ATOM 1592 C C . GLY A 1 198 ? -30.349 -0.970 52.074 1.00 58.91 198 GLY A C 1
ATOM 1593 O O . GLY A 1 198 ? -31.179 -1.168 51.193 1.00 58.91 198 GLY A O 1
ATOM 1594 N N . GLY A 1 199 ? -29.803 0.231 52.296 1.00 56.19 199 GLY A N 1
ATOM 1595 C CA . GLY A 1 199 ? -30.169 1.467 51.581 1.00 56.19 199 GLY A CA 1
ATOM 1596 C C . GLY A 1 199 ? -30.769 2.571 52.463 1.00 56.19 199 GLY A C 1
ATOM 1597 O O . GLY A 1 199 ? -30.963 3.685 51.988 1.00 56.19 199 GLY A O 1
ATOM 1598 N N . HIS A 1 200 ? -31.034 2.299 53.745 1.00 57.28 200 HIS A N 1
ATOM 1599 C CA . HIS A 1 200 ? -31.477 3.321 54.699 1.00 57.28 200 HIS A CA 1
ATOM 1600 C C . HIS A 1 200 ? -30.270 4.096 55.250 1.00 57.28 200 HIS A C 1
ATOM 1602 O O . HIS A 1 200 ? -29.245 3.504 55.584 1.00 57.28 200 HIS A O 1
ATOM 1608 N N . SER A 1 201 ? -30.402 5.418 55.384 1.00 55.06 201 SER A N 1
ATOM 1609 C CA . SER A 1 201 ? -29.328 6.346 55.785 1.00 55.06 201 SER A CA 1
ATOM 1610 C C . SER A 1 201 ? -28.720 6.093 57.176 1.00 55.06 201 SER A C 1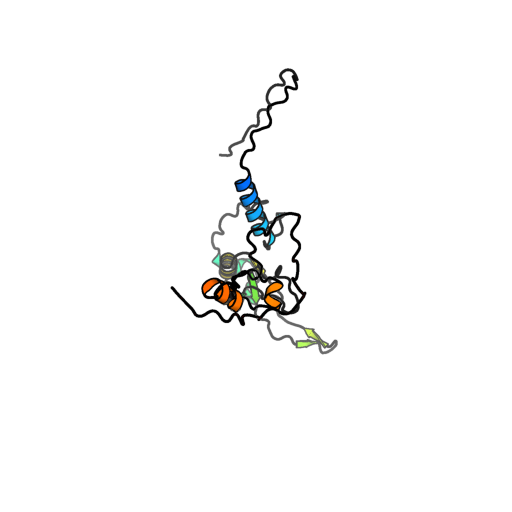
ATOM 1612 O O . SER A 1 201 ? -27.687 6.668 57.494 1.00 55.06 201 SER A O 1
ATOM 1614 N N . HIS A 1 202 ? -29.329 5.227 57.993 1.00 48.47 202 HIS A N 1
ATOM 1615 C CA . HIS A 1 202 ? -28.940 4.935 59.379 1.00 48.47 202 HIS A CA 1
ATOM 1616 C C . HIS A 1 202 ? -28.578 3.454 59.590 1.00 48.47 202 HIS A C 1
ATOM 1618 O O . HIS A 1 202 ? -28.939 2.845 60.598 1.00 48.47 202 HIS A O 1
ATOM 1624 N N . TRP A 1 203 ? -27.899 2.830 58.625 1.00 45.97 203 TRP A N 1
ATOM 1625 C CA . TRP A 1 203 ? -27.472 1.439 58.777 1.00 45.97 203 TRP A CA 1
ATOM 1626 C C . TRP A 1 203 ? -26.170 1.331 59.587 1.00 45.97 203 TRP A C 1
ATOM 1628 O O . TRP A 1 203 ? -25.092 1.668 59.103 1.00 45.97 203 TRP A O 1
ATOM 1638 N N . VAL A 1 204 ? -26.274 0.820 60.819 1.00 44.88 204 VAL A N 1
ATOM 1639 C CA . VAL A 1 204 ? -25.141 0.441 61.678 1.00 44.88 204 VAL A CA 1
ATOM 1640 C C . VAL A 1 204 ? -25.140 -1.077 61.836 1.00 44.88 204 VAL A C 1
ATOM 1642 O O . VAL A 1 204 ? -26.120 -1.669 62.289 1.00 44.88 204 VAL A O 1
ATOM 1645 N N . LYS A 1 205 ? -24.028 -1.722 61.474 1.00 47.09 205 LYS A N 1
ATOM 1646 C CA . LYS A 1 205 ? -23.823 -3.159 61.675 1.00 47.09 205 LYS A CA 1
ATOM 1647 C C . LYS A 1 205 ? -23.419 -3.379 63.134 1.00 47.09 205 LYS A C 1
ATOM 1649 O O . LYS A 1 205 ? -22.233 -3.390 63.452 1.00 47.09 205 LYS A O 1
ATOM 1654 N N . THR A 1 206 ? -24.390 -3.479 64.038 1.00 48.16 206 THR A N 1
ATOM 1655 C CA . THR A 1 206 ? -24.106 -3.793 65.442 1.00 48.16 206 THR A CA 1
ATOM 1656 C C . THR A 1 206 ? -23.588 -5.227 65.518 1.00 48.16 206 THR A C 1
ATOM 1658 O O . THR A 1 206 ? -24.341 -6.198 65.507 1.00 48.16 206 THR A O 1
ATOM 1661 N N . LEU A 1 207 ? -22.261 -5.378 65.526 1.00 48.56 207 LEU A N 1
ATOM 1662 C CA . LEU A 1 207 ? -21.626 -6.632 65.902 1.00 48.56 207 LEU A CA 1
ATOM 1663 C C . LEU A 1 207 ? -22.013 -6.877 67.355 1.00 48.56 207 LEU A C 1
ATOM 1665 O O . LEU A 1 207 ? -21.513 -6.217 68.263 1.00 48.56 207 LEU A O 1
ATOM 1669 N N . LYS A 1 208 ? -22.968 -7.780 67.566 1.00 46.19 208 LYS A N 1
ATOM 1670 C CA . LYS A 1 208 ? -23.396 -8.202 68.893 1.00 46.19 208 LYS A CA 1
ATOM 1671 C C . LYS A 1 208 ? -22.296 -9.095 69.464 1.00 46.19 208 LYS A C 1
ATOM 1673 O O . LYS A 1 208 ? -22.395 -10.313 69.430 1.00 46.19 208 LYS A O 1
ATOM 1678 N N . TYR A 1 209 ? -21.203 -8.481 69.902 1.00 48.12 209 TYR A N 1
ATOM 1679 C CA . TYR A 1 209 ? -20.190 -9.146 70.702 1.00 48.12 209 TYR A CA 1
ATOM 1680 C C . TYR A 1 209 ? -20.433 -8.757 72.148 1.00 48.12 209 TYR A C 1
ATOM 1682 O O . TYR A 1 209 ? -19.974 -7.701 72.552 1.00 48.12 209 TYR A O 1
ATOM 1690 N N . HIS A 1 210 ? -21.183 -9.579 72.884 1.00 39.72 210 HIS A N 1
ATOM 1691 C CA . HIS A 1 210 ? -21.107 -9.704 74.342 1.00 39.72 210 HIS A CA 1
ATOM 1692 C C . HIS A 1 210 ? -21.797 -11.011 74.767 1.00 39.72 210 HIS A C 1
ATOM 1694 O O . HIS A 1 210 ? -23.009 -11.128 74.613 1.00 39.72 210 HIS A O 1
ATOM 1700 N N . GLY A 1 211 ? -21.011 -11.943 75.318 1.00 48.88 211 GLY A N 1
ATOM 1701 C CA . GLY A 1 211 ? -21.459 -12.964 76.274 1.00 48.88 211 GLY A CA 1
ATOM 1702 C C . GLY A 1 211 ? -22.152 -14.216 75.720 1.00 48.88 211 GLY A C 1
ATOM 1703 O O . GLY A 1 211 ? -23.295 -14.164 75.284 1.00 48.88 211 GLY A O 1
ATOM 1704 N N . ASP A 1 212 ? -21.449 -15.348 75.820 1.00 42.03 212 ASP A N 1
ATOM 1705 C CA . ASP A 1 212 ? -21.948 -16.651 76.304 1.00 42.03 212 ASP A CA 1
ATOM 1706 C C . ASP A 1 212 ? -23.190 -17.302 75.651 1.00 42.03 212 ASP A C 1
ATOM 1708 O O . ASP A 1 212 ? -23.977 -17.953 76.334 1.00 42.03 212 ASP A O 1
ATOM 1712 N N . GLY A 1 213 ? -23.375 -17.188 74.331 1.00 53.72 213 GLY A N 1
ATOM 1713 C CA . GLY A 1 213 ? -24.409 -17.936 73.592 1.00 53.72 213 GLY A CA 1
ATOM 1714 C C . GLY A 1 213 ? -23.833 -18.961 72.608 1.00 53.72 213 GLY A C 1
ATOM 1715 O O . GLY A 1 213 ? -22.897 -18.637 71.877 1.00 53.72 213 GLY A O 1
ATOM 1716 N N . GLU A 1 214 ? -24.399 -20.178 72.563 1.00 48.38 214 GLU A N 1
ATOM 1717 C CA . GLU A 1 214 ? -24.012 -21.238 71.613 1.00 48.38 214 GLU A CA 1
ATOM 1718 C C . GLU A 1 214 ? -24.093 -20.765 70.152 1.00 48.38 214 GLU A C 1
ATOM 1720 O O . GLU A 1 214 ? -25.098 -20.216 69.691 1.00 48.38 214 GLU A O 1
ATOM 1725 N N . VAL A 1 215 ? -23.005 -21.000 69.414 1.00 53.44 215 VAL A N 1
ATOM 1726 C CA . VAL A 1 215 ? -22.826 -20.579 68.022 1.00 53.44 215 VAL A CA 1
ATOM 1727 C C . VAL A 1 215 ? -23.266 -21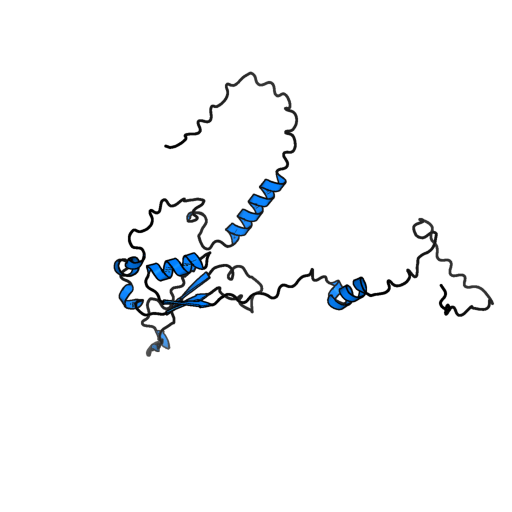.710 67.098 1.00 53.44 215 VAL A C 1
ATOM 1729 O O . VAL A 1 215 ? -22.574 -22.718 66.962 1.00 53.44 215 VAL A O 1
ATOM 1732 N N . ALA A 1 216 ? -24.399 -21.531 66.418 1.00 51.16 216 ALA A N 1
ATOM 1733 C CA . ALA A 1 216 ? -24.808 -22.430 65.347 1.00 51.16 216 ALA A CA 1
ATOM 1734 C C . ALA A 1 216 ? -23.803 -22.346 64.185 1.00 51.16 216 ALA A C 1
ATOM 1736 O O . ALA A 1 216 ? -23.651 -21.312 63.528 1.00 51.16 216 ALA A O 1
ATOM 1737 N N . GLN A 1 217 ? -23.101 -23.451 63.929 1.00 44.06 217 GLN A N 1
ATOM 1738 C CA . GLN A 1 217 ? -22.194 -23.576 62.796 1.00 44.06 217 GLN A CA 1
ATOM 1739 C C . GLN A 1 217 ? -23.037 -23.747 61.523 1.00 44.06 217 GLN A C 1
ATOM 1741 O O . GLN A 1 217 ? -23.513 -24.833 61.204 1.00 44.06 217 GLN A O 1
ATOM 1746 N N . HIS A 1 218 ? -23.291 -22.646 60.815 1.00 41.00 218 HIS A N 1
ATOM 1747 C CA . HIS A 1 218 ? -24.165 -22.647 59.643 1.00 41.00 218 HIS A CA 1
ATOM 1748 C C . HIS A 1 218 ? -23.460 -23.193 58.391 1.00 41.00 218 HIS A C 1
ATOM 1750 O O . HIS A 1 218 ? -22.995 -22.441 57.538 1.00 41.00 218 HIS A O 1
ATOM 1756 N N . GLY A 1 219 ? -23.436 -24.520 58.262 1.00 41.59 219 GLY A N 1
ATOM 1757 C CA . GLY A 1 219 ? -23.539 -25.199 56.972 1.00 41.59 219 GLY A CA 1
ATOM 1758 C C . GLY A 1 219 ? -25.003 -25.586 56.764 1.00 41.59 219 GLY A C 1
ATOM 1759 O O . GLY A 1 219 ? -25.525 -26.412 57.503 1.00 41.59 219 GLY A O 1
ATOM 1760 N N . GLY A 1 220 ? -25.698 -24.944 55.826 1.00 38.94 220 GLY A N 1
ATOM 1761 C CA . GLY A 1 220 ? -27.092 -25.279 55.532 1.00 38.94 220 GLY A CA 1
ATOM 1762 C C . GLY A 1 220 ? -27.188 -26.483 54.598 1.00 38.94 220 GLY A C 1
ATOM 1763 O O . GLY A 1 220 ? -26.662 -26.427 53.486 1.00 38.94 220 GLY A O 1
ATOM 1764 N N . GLU A 1 221 ? -27.877 -27.543 55.033 1.00 44.25 221 GLU A N 1
ATOM 1765 C CA . GLU A 1 221 ? -28.394 -28.588 54.147 1.00 44.25 221 GLU A CA 1
ATOM 1766 C C . GLU A 1 221 ? -29.278 -27.983 53.049 1.00 44.25 221 GLU A C 1
ATOM 1768 O O . GLU A 1 221 ? -30.016 -27.017 53.258 1.00 44.25 221 GLU A O 1
ATOM 1773 N N . ALA A 1 222 ? -29.208 -28.593 51.867 1.00 49.19 222 ALA A N 1
ATOM 1774 C CA . ALA A 1 222 ? -30.049 -28.257 50.732 1.00 49.19 222 ALA A CA 1
ATOM 1775 C C . ALA A 1 222 ? -31.511 -28.609 51.021 1.00 49.19 222 ALA A C 1
ATOM 1777 O O . ALA A 1 222 ? -31.776 -29.717 51.488 1.00 49.19 222 ALA A O 1
ATOM 1778 N N . LYS A 1 223 ? -32.465 -27.748 50.637 1.00 39.34 223 LYS A N 1
ATOM 1779 C CA . LYS A 1 223 ? -33.816 -28.226 50.308 1.00 39.34 223 LYS A CA 1
ATOM 1780 C C . LYS A 1 223 ? -34.665 -27.265 49.467 1.00 39.34 223 LYS A C 1
ATOM 1782 O O . LYS A 1 223 ? -34.821 -26.106 49.834 1.00 39.34 223 LYS A O 1
ATOM 1787 N N . GLN A 1 224 ? -35.205 -27.906 48.419 1.00 36.00 224 GLN A N 1
ATOM 1788 C CA . GLN A 1 224 ? -36.461 -27.753 47.660 1.00 36.00 224 GLN A CA 1
ATOM 1789 C C . GLN A 1 224 ? -36.753 -26.434 46.947 1.00 36.00 224 GLN A C 1
ATOM 1791 O O . GLN A 1 224 ? -37.002 -25.412 47.614 1.00 36.00 224 GLN A O 1
#

Sequence (224 aa):
MIRAVARTRPSTGKLCRSFSAPAQPEDDTALMQQIKEEMVARRHNVLPPHATDDQNPSFVEPMLHPEECALVSGVGEWTKGRKVILYKPTRNQMQSTRAFTHHWEIRFGTRANWQNPLMGWNAGNDPVADLVAKFNKKEDAISFAHRQGWTVEVFDPKEEEDFDGKIAYSHNFLPLDVENHLKKYGKKSSVLFKHPTGGHSHWVKTLKYHGDGEVAQHGGEAKQ

Foldseek 3Di:
DDDDPDDDDDDDDDPPPDPDDPDDPDPCVVVVVVVVVVVVLVLLAPDDPCPDCVNPVDPDDPDPQLQCLQVVVVCVVQAPPWEKEKEFDDDDPVDPDDSRRQKIKIATDADDWDADPPPRDTHGDHPRHPDIDIGRDPVVVVSNCSSNVHHYDYDYDDDDPPDPDDDDPCCVVPPPVRVVCCVVPNDDPDPPPPDPPPPDPDDDPPPPPDDDDDDDPDPDDDDD

Organism: NCBI:txid157072

Secondary structure (DSSP, 8-state):
-------PPPP--------PPP-----THHHHHHHHHHHHHHHT-SS-GGGSTTTS----PPPS-GGGHHHHTS-HHHHTT-EEEEEPPPPPTT----GGGSSEEEEEPPPPPEE-TTT--EE---TTTT-EEEESSHHHHHHHHHHTTPEEEEEPPPPPP---S---GGGGTS-HHHHHHHHHH--PPP-TT--TTTT-TT--------S--------PPP--

InterPro domains:
  IPR006885 NADH dehydrogenase ubiquinone Fe-S protein 4 mitochondrial-like [PF04800] (84-174)
  IPR006885 NADH dehydrogenase ubiquinone Fe-S protein 4 mitochondrial-like [PTHR12219] (66-171)
  IPR038532 NADH dehydrogenase ubiquinone Fe-S protein 4-like superfamily [G3DSA:3.30.160.190] (80-160)

Radius of gyration: 35.16 Å; chains: 1; bounding box: 76×75×103 Å